Protein AF-0000000075100507 (afdb_homodimer)

Nearest PDB structures (foldseek):
  5wl6-assembly2_B  TM=5.182E-01  e=4.452E+00  unidentified
  5y31-assembly2_D  TM=2.249E-01  e=8.785E-01  Homo sapiens
  3wo2-assembly3_C  TM=2.897E-01  e=5.528E+00  Homo sapiens
  5wl6-assembly2_B  TM=5.184E-01  e=4.496E+00  unidentified
  5y31-assembly2_D  TM=2.249E-01  e=8.904E-01  Homo sapiens

InterPro domains:
  IPR032269 Domain of unknown function DUF4833 [PF16117] (25-162)

Solvent-accessible surface area (backbone atoms only — not comparable to full-atom values): 17711 Å² total; per-residue (Å²): 131,83,60,30,31,37,88,89,42,74,58,57,67,59,42,31,74,73,76,33,81,47,48,31,34,36,41,31,29,58,81,44,44,39,32,38,41,34,26,45,36,64,57,94,58,40,67,37,84,74,38,45,53,48,66,32,33,40,34,60,76,44,88,74,66,47,74,42,71,65,42,46,44,39,43,62,50,56,72,15,61,45,69,41,78,31,84,97,35,89,80,28,27,39,37,31,38,47,71,39,72,89,44,65,30,38,37,34,63,56,96,65,36,64,39,29,29,25,64,52,88,82,40,67,66,15,37,42,43,36,34,41,40,38,62,47,74,58,101,83,41,80,42,73,60,35,38,37,39,37,29,31,37,79,87,65,45,80,46,74,36,78,43,66,118,131,85,60,30,30,36,87,87,41,74,56,56,66,60,42,31,74,72,76,34,80,48,46,31,34,36,41,32,30,57,80,45,44,38,33,38,41,34,25,45,35,63,58,94,58,41,66,36,84,74,40,45,54,50,67,31,34,41,35,59,77,44,87,73,66,48,74,42,72,64,42,48,45,39,43,63,49,56,71,14,60,47,68,42,79,31,85,97,37,90,80,29,28,38,35,32,38,47,71,39,71,87,45,65,31,38,39,32,65,57,97,64,36,63,40,29,28,24,64,51,87,82,39,66,64,14,38,42,44,36,34,41,40,37,61,46,75,56,103,83,41,77,42,74,60,36,36,35,41,37,28,31,35,79,88,65,45,81,44,76,38,78,44,67,120

Foldseek 3Di:
DDKQLDVPDACQVVCCVPPAVQFAAWEDENPTRKIKTKGACDDQFAGDQVDGIDIWIFQPVDVVTDIGHDDPCCCQAPAHWDWDDDPPDPRKIWIAGNNHRVWTWIWHGDPSGIYIWTDAPNAGGWTWYYKYWYWDDDPRDIGTQKMKTWTAHPVRDIDIHIGGD/DDWQLDVPDACQVVCCVPPAVQFAAWEDENPTRKIKTKGACDDQFAGDQVDGIDIWIFQPVDVVTDIGHDDPCCCQAPAHWDWDDDPPDPRKIWIAGNNHRVWTWIWHGDPSGIYIWTDAPNAGGWTWYYKYWYWDDDPRDIGTQKMKTWTAHPVRDIDIHIGGD

Sequence (330 aa):
MADYAKVEHDPVEHVRATHEPNLVFVIHRNKNKNVVSYAANHVDGVIDAKDPLTVDWIMFENNPVGREGLNMIERNTAYGVAVTPWEGKAGSYKVILASLPDKVIELHVVDGKPVAHTDINGVPGCKLNRVFVTSTTSWGLPKVQHIEMFATDPSGAAVVEKKIPMADYAKVEHDPVEHVRATHEPNLVFVIHRNKNKNVVSYAANHVDGVIDAKDPLTVDWIMFENNPVGREGLNMIERNTAYGVAVTPWEGKAGSYKVILASLPDKVIELHVVDGKPVAHTDINGVPGCKLNRVFVTSTTSWGLPKVQHIEMFATDPSGAAVVEKKIP

Structure (mmCIF, N/CA/C/O backbone):
data_AF-0000000075100507-model_v1
#
loop_
_entity.id
_entity.type
_entity.pdbx_description
1 polymer 'DUF4833 domain-containing protein'
#
loop_
_atom_site.group_PDB
_atom_site.id
_atom_site.type_symbol
_atom_site.label_atom_id
_atom_site.label_alt_id
_atom_site.label_comp_id
_atom_site.label_asym_id
_atom_site.label_entity_id
_atom_site.label_seq_id
_atom_site.pdbx_PDB_ins_code
_atom_site.Cartn_x
_atom_site.Cartn_y
_atom_site.Cartn_z
_atom_site.occupancy
_atom_site.B_iso_or_equiv
_atom_site.auth_seq_id
_atom_site.auth_comp_id
_atom_site.auth_asym_id
_atom_site.auth_atom_id
_atom_site.pdbx_PDB_model_num
ATOM 1 N N . MET A 1 1 ? 18.578 15.492 19.625 1 80.75 1 MET A N 1
ATOM 2 C CA . MET A 1 1 ? 17.391 15.398 18.781 1 80.75 1 MET A CA 1
ATOM 3 C C . MET A 1 1 ? 16.125 15.398 19.641 1 80.75 1 MET A C 1
ATOM 5 O O . MET A 1 1 ? 16.109 14.852 20.734 1 80.75 1 MET A O 1
ATOM 9 N N . ALA A 1 2 ? 15.094 16.125 19.125 1 90.5 2 ALA A N 1
ATOM 10 C CA . ALA A 1 2 ? 13.836 16.234 19.859 1 90.5 2 ALA A CA 1
ATOM 11 C C . ALA A 1 2 ? 13.148 14.875 19.953 1 90.5 2 ALA A C 1
ATOM 13 O O . ALA A 1 2 ? 13.297 14.031 19.078 1 90.5 2 ALA A O 1
ATOM 14 N N . ASP A 1 3 ? 12.469 14.656 21.094 1 97.19 3 ASP A N 1
ATOM 15 C CA . ASP A 1 3 ? 11.68 13.445 21.297 1 97.19 3 ASP A CA 1
ATOM 16 C C . ASP A 1 3 ? 10.305 13.57 20.656 1 97.19 3 ASP A C 1
ATOM 18 O O . ASP A 1 3 ? 9.367 14.094 21.266 1 97.19 3 ASP A O 1
ATOM 22 N N . TYR A 1 4 ? 10.062 12.984 19.547 1 98.31 4 TYR A N 1
ATOM 23 C CA . TYR A 1 4 ? 8.836 13.164 18.781 1 98.31 4 TYR A CA 1
ATOM 24 C C . TYR A 1 4 ? 7.727 12.258 19.312 1 98.31 4 TYR A C 1
ATOM 26 O O . TYR A 1 4 ? 6.625 12.234 18.75 1 98.31 4 TYR A O 1
ATOM 34 N N . ALA A 1 5 ? 8.055 11.523 20.344 1 98 5 ALA A N 1
ATOM 35 C CA . ALA A 1 5 ? 7 10.781 21.031 1 98 5 ALA A CA 1
ATOM 36 C C . ALA A 1 5 ? 6.133 11.711 21.875 1 98 5 ALA A C 1
ATOM 38 O O . ALA A 1 5 ? 5.102 11.297 22.406 1 98 5 ALA A O 1
ATOM 39 N N . LYS A 1 6 ? 6.613 12.883 22.031 1 98.06 6 LYS A N 1
ATOM 40 C CA . LYS A 1 6 ? 5.867 13.898 22.766 1 98.06 6 LYS A CA 1
ATOM 41 C C . LYS A 1 6 ? 5.125 14.836 21.812 1 98.06 6 LYS A C 1
ATOM 43 O O . LYS A 1 6 ? 5.719 15.367 20.875 1 98.06 6 LYS A O 1
ATOM 48 N N . VAL A 1 7 ? 3.85 15.055 22.125 1 97.5 7 VAL A N 1
ATOM 49 C CA . VAL A 1 7 ? 2.975 15.812 21.234 1 97.5 7 VAL A CA 1
ATOM 50 C C . VAL A 1 7 ? 3.512 17.234 21.062 1 97.5 7 VAL A C 1
ATOM 52 O O . VAL A 1 7 ? 3.326 17.859 20.016 1 97.5 7 VAL A O 1
ATOM 55 N N . GLU A 1 8 ? 4.223 17.781 22.047 1 97.62 8 GLU A N 1
ATOM 56 C CA . GLU A 1 8 ? 4.703 19.156 22.016 1 97.62 8 GLU A CA 1
ATOM 57 C C . GLU A 1 8 ? 5.875 19.312 21.047 1 97.62 8 GLU A C 1
ATOM 59 O O . GLU A 1 8 ? 6.25 20.438 20.703 1 97.62 8 GLU A O 1
ATOM 64 N N . HIS A 1 9 ? 6.445 18.188 20.688 1 98.25 9 HIS A N 1
ATOM 65 C CA . HIS A 1 9 ? 7.574 18.25 19.766 1 98.25 9 HIS A CA 1
ATOM 66 C C . HIS A 1 9 ? 7.129 18 18.328 1 98.25 9 HIS A C 1
ATOM 68 O O . HIS A 1 9 ? 6.93 16.844 17.938 1 98.25 9 HIS A O 1
ATOM 74 N N . ASP A 1 10 ? 7.113 19.062 17.562 1 98 10 ASP A N 1
ATOM 75 C CA . ASP A 1 10 ? 6.672 19.047 16.172 1 98 10 ASP A CA 1
ATOM 76 C C . ASP A 1 10 ? 7.809 18.641 15.234 1 98 10 ASP A C 1
ATOM 78 O O . ASP A 1 10 ? 8.805 19.359 15.109 1 98 10 ASP A O 1
ATOM 82 N N . PRO A 1 11 ? 7.602 17.594 14.531 1 98.44 11 PRO A N 1
ATOM 83 C CA . PRO A 1 11 ? 8.703 17.109 13.695 1 98.44 11 PRO A CA 1
ATOM 84 C C . PRO A 1 11 ? 8.703 17.734 12.305 1 98.44 11 PRO A C 1
ATOM 86 O O . PRO A 1 11 ? 9.641 17.531 11.531 1 98.44 11 PRO A O 1
ATOM 89 N N . VAL A 1 12 ? 7.812 18.484 11.922 1 98.38 12 VAL A N 1
ATOM 90 C CA . VAL A 1 12 ? 7.52 18.844 10.539 1 98.38 12 VAL A CA 1
ATOM 91 C C . VAL A 1 12 ? 8.719 19.578 9.93 1 98.38 12 VAL A C 1
ATOM 93 O O . VAL A 1 12 ? 9.234 19.172 8.891 1 98.38 12 VAL A O 1
ATOM 96 N N . GLU A 1 13 ? 9.148 20.641 10.547 1 97.38 13 GLU A N 1
ATOM 97 C CA . GLU A 1 13 ? 10.227 21.438 9.961 1 97.38 13 GLU A CA 1
ATOM 98 C C . GLU A 1 13 ? 11.523 20.641 9.875 1 97.38 13 GLU A C 1
ATOM 100 O O . GLU A 1 13 ? 12.289 20.781 8.922 1 97.38 13 GLU A O 1
ATOM 105 N N . HIS A 1 14 ? 11.742 19.906 10.898 1 98.06 14 HIS A N 1
ATOM 106 C CA . HIS A 1 14 ? 12.93 19.062 10.883 1 98.06 14 HIS A CA 1
ATOM 107 C C . HIS A 1 14 ? 12.898 18.078 9.727 1 98.06 14 HIS A C 1
ATOM 109 O O . HIS A 1 14 ? 13.891 17.938 9 1 98.06 14 HIS A O 1
ATOM 115 N N . VAL A 1 15 ? 11.828 17.391 9.5 1 98.19 15 VAL A N 1
ATOM 116 C CA . VAL A 1 15 ? 11.688 16.406 8.43 1 98.19 15 VAL A CA 1
ATOM 117 C C . VAL A 1 15 ? 11.82 17.094 7.074 1 98.19 15 VAL A C 1
ATOM 119 O O . VAL A 1 15 ? 12.547 16.625 6.199 1 98.19 15 VAL A O 1
ATOM 122 N N . ARG A 1 16 ? 11.195 18.172 6.934 1 97.69 16 ARG A N 1
ATOM 123 C CA . ARG A 1 16 ? 11.234 18.906 5.672 1 97.69 16 ARG A CA 1
ATOM 124 C C . ARG A 1 16 ? 12.664 19.328 5.328 1 97.69 16 ARG A C 1
ATOM 126 O O . ARG A 1 16 ? 13.094 19.203 4.184 1 97.69 16 ARG A O 1
ATOM 133 N N . ALA A 1 17 ? 13.375 19.781 6.25 1 96.81 17 ALA A N 1
ATOM 134 C CA . ALA A 1 17 ? 14.703 20.344 6.031 1 96.81 17 ALA A CA 1
ATOM 135 C C . ALA A 1 17 ? 15.734 19.234 5.793 1 96.81 17 ALA A C 1
ATOM 137 O O . ALA A 1 17 ? 16.703 19.438 5.051 1 96.81 17 ALA A O 1
ATOM 138 N N . THR A 1 18 ? 15.469 18.094 6.332 1 95.75 18 THR A N 1
ATOM 139 C CA . THR A 1 18 ? 16.578 17.156 6.371 1 95.75 18 THR A CA 1
ATOM 140 C C . THR A 1 18 ? 16.25 15.914 5.531 1 95.75 18 THR A C 1
ATOM 142 O O . THR A 1 18 ? 17.156 15.219 5.074 1 95.75 18 THR A O 1
ATOM 145 N N . HIS A 1 19 ? 14.984 15.625 5.312 1 96.25 19 HIS A N 1
ATOM 146 C CA . HIS A 1 19 ? 14.688 14.312 4.746 1 96.25 19 HIS A CA 1
ATOM 147 C C . HIS A 1 19 ? 13.758 14.43 3.545 1 96.25 19 HIS A C 1
ATOM 149 O O . HIS A 1 19 ? 13.883 13.68 2.578 1 96.25 19 HIS A O 1
ATOM 155 N N . GLU A 1 20 ? 12.828 15.344 3.623 1 96.31 20 GLU A N 1
ATOM 156 C CA . GLU A 1 20 ? 11.75 15.344 2.635 1 96.31 20 GLU A CA 1
ATOM 157 C C . GLU A 1 20 ? 11.297 16.766 2.309 1 96.31 20 GLU A C 1
ATOM 159 O O . GLU A 1 20 ? 10.344 17.266 2.906 1 96.31 20 GLU A O 1
ATOM 164 N N . PRO A 1 21 ? 11.914 17.312 1.255 1 95.69 21 PRO A N 1
ATOM 165 C CA . PRO A 1 21 ? 11.57 18.703 0.934 1 95.69 21 PRO A CA 1
ATOM 166 C C . PRO A 1 21 ? 10.125 18.875 0.483 1 95.69 21 PRO A C 1
ATOM 168 O O . PRO A 1 21 ? 9.547 19.953 0.618 1 95.69 21 PRO A O 1
ATOM 171 N N . ASN A 1 22 ? 9.469 17.844 -0.07 1 97.5 22 ASN A N 1
ATOM 172 C CA . ASN A 1 22 ? 8.094 17.922 -0.556 1 97.5 22 ASN A CA 1
ATOM 173 C C . ASN A 1 22 ? 7.105 17.359 0.46 1 97.5 22 ASN A C 1
ATOM 175 O O . ASN A 1 22 ? 6.016 16.922 0.093 1 97.5 22 ASN A O 1
ATOM 179 N N . LEU A 1 23 ? 7.492 17.469 1.702 1 98.38 23 LEU A N 1
ATOM 180 C CA . LEU A 1 23 ? 6.652 17 2.797 1 98.38 23 LEU A CA 1
ATOM 181 C C . LEU A 1 23 ? 5.34 17.781 2.85 1 98.38 23 LEU A C 1
ATOM 183 O O . LEU A 1 23 ? 5.34 19.016 2.787 1 98.38 23 LEU A O 1
ATOM 187 N N . VAL A 1 24 ? 4.215 17 2.967 1 98.62 24 VAL A N 1
ATOM 188 C CA . VAL A 1 24 ? 2.941 17.719 3.082 1 98.62 24 VAL A CA 1
ATOM 189 C C . VAL A 1 24 ? 2.377 17.531 4.488 1 98.62 24 VAL A C 1
ATOM 191 O O . VAL A 1 24 ? 1.716 18.438 5.016 1 98.62 24 VAL A O 1
ATOM 194 N N . PHE A 1 25 ? 2.557 16.438 5.141 1 98.81 25 PHE A N 1
ATOM 195 C CA . PHE A 1 25 ? 2.264 16.281 6.559 1 98.81 25 PHE A CA 1
ATOM 196 C C . PHE A 1 25 ? 2.943 15.039 7.121 1 98.81 25 PHE A C 1
ATOM 198 O O . PHE A 1 25 ? 3.549 14.266 6.375 1 98.81 25 PHE A O 1
ATOM 205 N N . VAL A 1 26 ? 2.893 14.914 8.484 1 98.75 26 VAL A N 1
ATOM 206 C CA . VAL A 1 26 ? 3.48 13.766 9.164 1 98.75 26 VAL A CA 1
ATOM 207 C C . VAL A 1 26 ? 2.461 13.148 10.125 1 98.75 26 VAL A C 1
ATOM 209 O O . VAL A 1 26 ? 1.54 13.836 10.578 1 98.75 26 VAL A O 1
ATOM 212 N N . ILE A 1 27 ? 2.674 11.875 10.375 1 98.56 27 ILE A N 1
ATOM 213 C CA . ILE A 1 27 ? 2.041 11.242 11.523 1 98.56 27 ILE A CA 1
ATOM 214 C C . ILE A 1 27 ? 3.107 10.828 12.531 1 98.56 27 ILE A C 1
ATOM 216 O O . ILE A 1 27 ? 4.125 10.234 12.164 1 98.56 27 ILE A O 1
ATOM 220 N N . HIS A 1 28 ? 2.973 11.148 13.758 1 98.56 28 HIS A N 1
ATOM 221 C CA . HIS A 1 28 ? 3.834 10.664 14.836 1 98.56 28 HIS A CA 1
ATOM 222 C C . HIS A 1 28 ? 3.016 10.242 16.047 1 98.56 28 HIS A C 1
ATOM 224 O O . HIS A 1 28 ? 1.824 10.539 16.141 1 98.56 28 HIS A O 1
ATOM 230 N N . ARG A 1 29 ? 3.645 9.414 16.875 1 97.94 29 ARG A N 1
ATOM 231 C CA . ARG A 1 29 ? 2.908 8.703 17.906 1 97.94 29 ARG A CA 1
ATOM 232 C C . ARG A 1 29 ? 3.57 8.883 19.266 1 97.94 29 ARG A C 1
ATOM 234 O O . ARG A 1 29 ? 4.734 9.289 19.359 1 97.94 29 ARG A O 1
ATOM 241 N N . ASN A 1 30 ? 2.828 8.445 20.25 1 97.88 30 ASN A N 1
ATOM 242 C CA . ASN A 1 30 ? 3.361 8.5 21.609 1 97.88 30 ASN A CA 1
ATOM 243 C C . ASN A 1 30 ? 4.223 7.277 21.922 1 97.88 30 ASN A C 1
ATOM 245 O O . ASN A 1 30 ? 4.48 6.973 23.078 1 97.88 30 ASN A O 1
ATOM 249 N N . LYS A 1 31 ? 4.703 6.598 21 1 95.5 31 LYS A N 1
ATOM 250 C CA . LYS A 1 31 ? 5.387 5.32 21.188 1 95.5 31 LYS A CA 1
ATOM 251 C C . LYS A 1 31 ? 6.898 5.488 21.109 1 95.5 31 LYS A C 1
ATOM 253 O O . LYS A 1 31 ? 7.641 4.855 21.859 1 95.5 31 LYS A O 1
ATOM 258 N N . ASN A 1 32 ? 7.402 6.172 20.156 1 97.12 32 ASN A N 1
ATOM 259 C CA . ASN A 1 32 ? 8.828 6.41 19.938 1 97.12 32 ASN A CA 1
ATOM 260 C C . ASN A 1 32 ? 9.055 7.637 19.062 1 97.12 32 ASN A C 1
ATOM 262 O O . ASN A 1 32 ? 8.109 8.336 18.703 1 97.12 32 ASN A O 1
ATOM 266 N N . LYS A 1 33 ? 10.336 7.895 18.703 1 98.12 33 LYS A N 1
ATOM 267 C CA . LYS A 1 33 ? 10.703 9.117 17.984 1 98.12 33 LYS A CA 1
ATOM 268 C C . LYS A 1 33 ? 10.43 8.977 16.484 1 98.12 33 LYS A C 1
ATOM 270 O O . LYS A 1 33 ? 10.492 9.961 15.75 1 98.12 33 LYS A O 1
ATOM 275 N N . ASN A 1 34 ? 10.133 7.805 16.016 1 98.12 34 ASN A N 1
ATOM 276 C CA . ASN A 1 34 ? 9.945 7.613 14.578 1 98.12 34 ASN A CA 1
ATOM 277 C C . ASN A 1 34 ? 8.695 8.328 14.07 1 98.12 34 ASN A C 1
ATOM 279 O O . ASN A 1 34 ? 7.719 8.477 14.812 1 98.12 34 ASN A O 1
ATOM 283 N N . VAL A 1 35 ? 8.75 8.742 12.805 1 98.44 35 VAL A N 1
ATOM 284 C CA . VAL A 1 35 ? 7.637 9.484 12.219 1 98.44 35 VAL A CA 1
ATOM 285 C C . VAL A 1 35 ? 7.312 8.914 10.836 1 98.44 35 VAL A C 1
ATOM 287 O O . VAL A 1 35 ? 8.195 8.383 10.156 1 98.44 35 VAL A O 1
ATOM 290 N N . VAL A 1 36 ? 6.074 8.969 10.516 1 98.44 36 VAL A N 1
ATOM 291 C CA . VAL A 1 36 ? 5.676 8.625 9.156 1 98.44 36 VAL A CA 1
ATOM 292 C C . VAL A 1 36 ? 5.586 9.898 8.312 1 98.44 36 VAL A C 1
ATOM 294 O O . VAL A 1 36 ? 4.887 10.844 8.68 1 98.44 36 VAL A O 1
ATOM 297 N N . SER A 1 37 ? 6.289 9.898 7.223 1 98.5 37 SER A N 1
ATOM 298 C CA . SER A 1 37 ? 6.348 11.039 6.312 1 98.5 37 SER A CA 1
ATOM 299 C C . SER A 1 37 ? 5.418 10.844 5.121 1 98.5 37 SER A C 1
ATOM 301 O O . SER A 1 37 ? 5.414 9.773 4.496 1 98.5 37 SER A O 1
ATOM 303 N N . TYR A 1 38 ?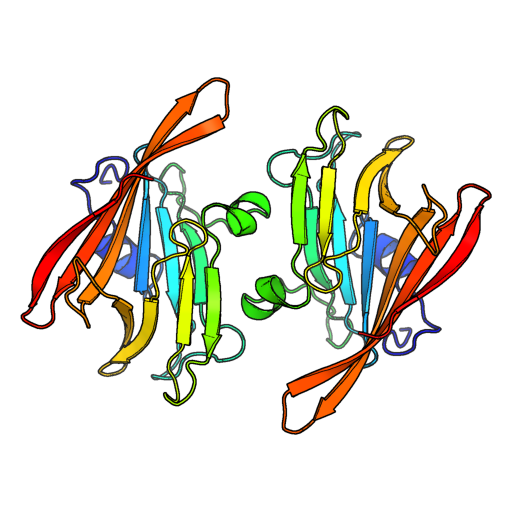 4.637 11.852 4.812 1 98.38 38 TYR A N 1
ATOM 304 C CA . TYR A 1 38 ? 3.807 11.922 3.613 1 98.38 38 TYR A CA 1
ATOM 305 C C . TYR A 1 38 ? 4.277 13.047 2.693 1 98.38 38 TYR A C 1
ATOM 307 O O . TYR A 1 38 ? 4.105 14.227 3.004 1 98.38 38 TYR A O 1
ATOM 315 N N . ALA A 1 39 ? 4.848 12.672 1.571 1 97.94 39 ALA A N 1
ATOM 316 C CA . ALA A 1 39 ? 5.465 13.648 0.684 1 97.94 39 ALA A CA 1
ATOM 317 C C . ALA A 1 39 ? 4.902 13.539 -0.731 1 97.94 39 ALA A C 1
ATOM 319 O O . ALA A 1 39 ? 4.699 12.438 -1.24 1 97.94 39 ALA A O 1
ATOM 320 N N . ALA A 1 40 ? 4.609 14.688 -1.305 1 97.75 40 ALA A N 1
ATOM 321 C CA . ALA A 1 40 ? 4.121 14.703 -2.682 1 97.75 40 ALA A CA 1
ATOM 322 C C . ALA A 1 40 ? 5.246 14.391 -3.666 1 97.75 40 ALA A C 1
ATOM 324 O O . ALA A 1 40 ? 6.371 14.867 -3.498 1 97.75 40 ALA A O 1
ATOM 325 N N . ASN A 1 41 ? 4.969 13.562 -4.586 1 96.56 41 ASN A N 1
ATOM 326 C CA . ASN A 1 41 ? 5.844 13.453 -5.75 1 96.56 41 ASN A CA 1
ATOM 327 C C . ASN A 1 41 ? 5.598 14.586 -6.738 1 96.56 41 ASN A C 1
ATOM 329 O O . ASN A 1 41 ? 4.711 14.492 -7.59 1 96.56 41 ASN A O 1
ATOM 333 N N . HIS A 1 42 ? 6.414 15.539 -6.555 1 95.81 42 HIS A N 1
ATOM 334 C CA . HIS A 1 42 ? 6.191 16.844 -7.16 1 95.81 42 HIS A CA 1
ATOM 335 C C . HIS A 1 42 ? 7.465 17.375 -7.812 1 95.81 42 HIS A C 1
ATOM 337 O O . HIS A 1 42 ? 8.539 17.359 -7.199 1 95.81 42 HIS A O 1
ATOM 343 N N . VAL A 1 43 ? 7.379 17.766 -9.109 1 93.62 43 VAL A N 1
ATOM 344 C CA . VAL A 1 43 ? 8.461 18.422 -9.828 1 93.62 43 VAL A CA 1
ATOM 345 C C . VAL A 1 43 ? 7.93 19.672 -10.539 1 93.62 43 VAL A C 1
ATOM 347 O O . VAL A 1 43 ? 6.98 19.578 -11.32 1 93.62 43 VAL A O 1
ATOM 350 N N . ASP A 1 44 ? 8.539 20.812 -10.242 1 93.75 44 ASP A N 1
ATOM 351 C CA . ASP A 1 44 ? 8.242 22.062 -10.922 1 93.75 44 ASP A CA 1
ATOM 352 C C . ASP A 1 44 ? 6.754 22.375 -10.875 1 93.75 44 ASP A C 1
ATOM 354 O O . ASP A 1 44 ? 6.141 22.672 -11.906 1 93.75 44 ASP A O 1
ATOM 358 N N . GLY A 1 45 ? 6.23 22.188 -9.859 1 92.44 45 GLY A N 1
ATOM 359 C CA . GLY A 1 45 ? 4.859 22.609 -9.648 1 92.44 45 GLY A CA 1
ATOM 360 C C . GLY A 1 45 ? 3.834 21.578 -10.07 1 92.44 45 GLY A C 1
ATOM 361 O O . GLY A 1 45 ? 2.629 21.828 -10.023 1 92.44 45 GLY A O 1
ATOM 362 N N . VAL A 1 46 ? 4.254 20.453 -10.492 1 95.62 46 VAL A N 1
ATOM 363 C CA . VAL A 1 46 ? 3.332 19.453 -11 1 95.62 46 VAL A CA 1
ATOM 364 C C . VAL A 1 46 ? 3.471 18.172 -10.18 1 95.62 46 VAL A C 1
ATOM 366 O O . VAL A 1 46 ? 4.578 17.656 -10 1 95.62 46 VAL A O 1
ATOM 369 N N . ILE A 1 47 ? 2.295 17.688 -9.695 1 96.75 47 ILE A N 1
ATOM 370 C CA . ILE A 1 47 ? 2.262 16.422 -8.977 1 96.75 47 ILE A CA 1
ATOM 371 C C . ILE A 1 47 ? 2.143 15.273 -9.969 1 96.75 47 ILE A C 1
ATOM 373 O O . ILE A 1 47 ? 1.376 15.352 -10.938 1 96.75 47 ILE A O 1
ATOM 377 N N . ASP A 1 48 ? 2.92 14.25 -9.695 1 94.56 48 ASP A N 1
ATOM 378 C CA . ASP A 1 48 ? 2.875 13.062 -10.539 1 94.56 48 ASP A CA 1
ATOM 379 C C . ASP A 1 48 ? 1.536 12.336 -10.398 1 94.56 48 ASP A C 1
ATOM 381 O O . ASP A 1 48 ? 1.233 11.773 -9.344 1 94.56 48 ASP A O 1
ATOM 385 N N . ALA A 1 49 ? 0.807 12.289 -11.445 1 88.06 49 ALA A N 1
ATOM 386 C CA . ALA A 1 49 ? -0.54 11.719 -11.398 1 88.06 49 ALA A CA 1
ATOM 387 C C . ALA A 1 49 ? -0.498 10.219 -11.156 1 88.06 49 ALA A C 1
ATOM 389 O O . ALA A 1 49 ? -1.427 9.648 -10.57 1 88.06 49 ALA A O 1
ATOM 390 N N . LYS A 1 50 ? 0.528 9.531 -11.57 1 82.56 50 LYS A N 1
ATOM 391 C CA . LYS A 1 50 ? 0.624 8.086 -11.438 1 82.56 50 LYS A CA 1
ATOM 392 C C . LYS A 1 50 ? 1.001 7.68 -10.016 1 82.56 50 LYS A C 1
ATOM 394 O O . LYS A 1 50 ? 0.652 6.59 -9.562 1 82.56 50 LYS A O 1
ATOM 399 N N . ASP A 1 51 ? 1.737 8.555 -9.391 1 91 51 ASP A N 1
ATOM 400 C CA . ASP A 1 51 ? 2.199 8.336 -8.023 1 91 51 ASP A CA 1
ATOM 401 C C . ASP A 1 51 ? 2.275 9.648 -7.25 1 91 51 ASP A C 1
ATOM 403 O O . ASP A 1 51 ? 3.367 10.164 -6.996 1 91 51 ASP A O 1
ATOM 407 N N . PRO A 1 52 ? 1.146 10.047 -6.801 1 95.31 52 PRO A N 1
ATOM 408 C CA . PRO A 1 52 ? 1.086 11.422 -6.297 1 95.31 52 PRO A CA 1
ATOM 409 C C . PRO A 1 52 ? 1.721 11.578 -4.918 1 95.31 52 PRO A C 1
ATOM 411 O O . PRO A 1 52 ? 2.117 12.68 -4.535 1 95.31 52 PRO A O 1
ATOM 414 N N . LEU A 1 53 ? 1.788 10.508 -4.172 1 96.06 53 LEU A N 1
ATOM 415 C CA . LEU A 1 53 ? 2.18 10.609 -2.771 1 96.06 53 LEU A CA 1
ATOM 416 C C . LEU A 1 53 ? 3.064 9.438 -2.367 1 96.06 53 LEU A C 1
ATOM 418 O O . LEU A 1 53 ? 2.781 8.289 -2.723 1 96.06 53 LEU A O 1
ATOM 422 N N . THR A 1 54 ? 4.223 9.766 -1.699 1 93.81 54 THR A N 1
ATOM 423 C CA . THR A 1 54 ? 5.086 8.758 -1.092 1 93.81 54 THR A CA 1
ATOM 424 C C . THR A 1 54 ? 4.934 8.766 0.427 1 93.81 54 THR A C 1
ATOM 426 O O . THR A 1 54 ? 4.965 9.82 1.058 1 93.81 54 THR A O 1
ATOM 429 N N . VAL A 1 55 ? 4.715 7.543 0.98 1 95.94 55 VAL A N 1
ATOM 430 C CA . VAL A 1 55 ? 4.582 7.383 2.424 1 95.94 55 VAL A CA 1
ATOM 431 C C . VAL A 1 55 ? 5.688 6.469 2.947 1 95.94 55 VAL A C 1
ATOM 433 O O . VAL A 1 55 ? 5.84 5.34 2.48 1 95.94 55 VAL A O 1
ATOM 436 N N . ASP A 1 56 ? 6.473 6.926 3.918 1 95.56 56 ASP A N 1
ATOM 437 C CA . ASP A 1 56 ? 7.512 6.074 4.488 1 95.56 56 ASP A CA 1
ATOM 438 C C . ASP A 1 56 ? 7.887 6.527 5.898 1 95.56 56 ASP A C 1
ATOM 440 O O . ASP A 1 56 ? 7.512 7.625 6.32 1 95.56 56 ASP A O 1
ATOM 444 N N . TRP A 1 57 ? 8.586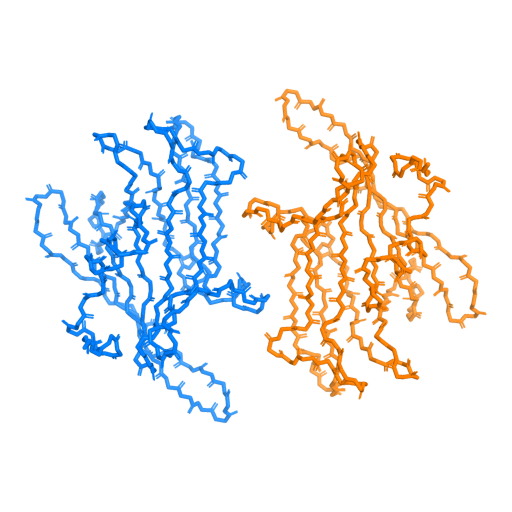 5.707 6.629 1 96.88 57 TRP A N 1
ATOM 445 C CA . TRP A 1 57 ? 9.102 5.98 7.965 1 96.88 57 TRP A CA 1
ATOM 446 C C . TRP A 1 57 ? 10.414 6.75 7.895 1 96.88 57 TRP A C 1
ATOM 448 O O . TRP A 1 57 ? 11.281 6.445 7.066 1 96.88 57 TRP A O 1
ATOM 458 N N . ILE A 1 58 ? 10.531 7.738 8.703 1 98.19 58 ILE A N 1
ATOM 459 C CA . ILE A 1 58 ? 11.828 8.266 9.117 1 98.19 58 ILE A CA 1
ATOM 460 C C . ILE A 1 58 ? 12.188 7.715 10.5 1 98.19 58 ILE A C 1
ATOM 462 O O . ILE A 1 58 ? 11.516 8.023 11.492 1 98.19 58 ILE A O 1
ATOM 466 N N . MET A 1 59 ? 13.266 6.906 10.539 1 97.81 59 MET A N 1
ATOM 467 C CA . MET A 1 59 ? 13.594 6.133 11.734 1 97.81 59 MET A CA 1
ATOM 468 C C . MET A 1 59 ? 14.539 6.914 12.641 1 97.81 59 MET A C 1
ATOM 470 O O . MET A 1 59 ? 15.703 6.543 12.797 1 97.81 59 MET A O 1
ATOM 474 N N . PHE A 1 60 ? 13.969 7.793 13.344 1 98.06 60 PHE A N 1
ATOM 475 C CA . PHE A 1 60 ? 14.75 8.672 14.211 1 98.06 60 PHE A CA 1
ATOM 476 C C . PHE A 1 60 ? 15.273 7.914 15.422 1 98.06 60 PHE A C 1
ATOM 478 O O . PHE A 1 60 ? 16.188 8.375 16.094 1 98.06 60 PHE A O 1
ATOM 485 N N . GLU A 1 61 ? 14.75 6.746 15.742 1 97.25 61 GLU A N 1
ATOM 486 C CA . GLU A 1 61 ? 15.242 5.914 16.844 1 97.25 61 GLU A CA 1
ATOM 487 C C . GLU A 1 61 ? 16.594 5.293 16.484 1 97.25 61 GLU A C 1
ATOM 489 O O . GLU A 1 61 ? 17.328 4.867 17.375 1 97.25 61 GLU A O 1
ATOM 494 N N . ASN A 1 62 ? 16.844 5.262 15.281 1 96.44 62 ASN A N 1
ATOM 495 C CA . ASN A 1 62 ? 18.047 4.559 14.828 1 96.44 62 ASN A CA 1
ATOM 496 C C . ASN A 1 62 ? 19.234 5.508 14.703 1 96.44 62 ASN A C 1
ATOM 498 O O . ASN A 1 62 ? 19.062 6.719 14.578 1 96.44 62 ASN A O 1
ATOM 502 N N . ASN A 1 63 ? 20.516 4.73 14.672 1 94.75 63 ASN A N 1
ATOM 503 C CA . ASN A 1 63 ? 21.781 5.387 14.359 1 94.75 63 ASN A CA 1
ATOM 504 C C . ASN A 1 63 ? 22.641 4.531 13.438 1 94.75 63 ASN A C 1
ATOM 506 O O . ASN A 1 63 ? 23.203 3.516 13.859 1 94.75 63 ASN A O 1
ATOM 510 N N . PRO A 1 64 ? 22.797 4.91 12.312 1 95.69 64 PRO A N 1
ATOM 511 C CA . PRO A 1 64 ? 22.344 6.18 11.734 1 95.69 64 PRO A CA 1
ATOM 512 C C . PRO A 1 64 ? 20.844 6.203 11.438 1 95.69 64 PRO A C 1
ATOM 514 O O . PRO A 1 64 ? 20.219 5.145 11.328 1 95.69 64 PRO A O 1
ATOM 517 N N . VAL A 1 65 ? 20.219 7.465 11.336 1 96.06 65 VAL A N 1
ATOM 518 C CA . VAL A 1 65 ? 18.828 7.645 10.953 1 96.06 65 VAL A CA 1
ATOM 519 C C . VAL A 1 65 ? 18.625 7.18 9.516 1 96.06 65 VAL A C 1
ATOM 521 O O . VAL A 1 65 ? 19.391 7.543 8.625 1 96.06 65 VAL A O 1
ATOM 524 N N . GLY A 1 66 ? 17.641 6.414 9.312 1 96.19 66 GLY A N 1
ATOM 525 C CA . GLY A 1 66 ? 17.312 5.918 7.984 1 96.19 66 GLY A CA 1
ATOM 526 C C . GLY A 1 66 ? 15.828 6.012 7.664 1 96.19 66 GLY A C 1
ATOM 527 O O . GLY A 1 66 ? 15.062 6.586 8.438 1 96.19 66 GLY A O 1
ATOM 528 N N . ARG A 1 67 ? 15.5 5.598 6.43 1 96.06 67 ARG A N 1
ATOM 529 C CA . ARG A 1 67 ? 14.109 5.527 5.977 1 96.06 67 ARG A CA 1
ATOM 530 C C . ARG A 1 67 ? 13.688 4.082 5.727 1 96.06 67 ARG A C 1
ATOM 532 O O . ARG A 1 67 ? 14.508 3.246 5.34 1 96.06 67 ARG A O 1
ATOM 539 N N . GLU A 1 68 ? 12.461 3.826 6.078 1 92.5 68 GLU A N 1
ATOM 540 C CA . GLU A 1 68 ? 11.898 2.504 5.828 1 92.5 68 GLU A CA 1
ATOM 541 C C . GLU A 1 68 ? 10.484 2.607 5.254 1 92.5 68 GLU A C 1
ATOM 543 O O . GLU A 1 68 ? 9.664 3.387 5.738 1 92.5 68 GLU A O 1
ATOM 548 N N . GLY A 1 69 ? 10.25 1.835 4.207 1 90.12 69 GLY A N 1
ATOM 549 C CA . GLY A 1 69 ? 8.883 1.771 3.705 1 90.12 69 GLY A CA 1
ATOM 550 C C . GLY A 1 69 ? 7.91 1.154 4.691 1 90.12 69 GLY A C 1
ATOM 551 O O . GLY A 1 69 ? 8.32 0.474 5.637 1 90.12 69 GLY A O 1
ATOM 552 N N . LEU A 1 70 ? 6.605 1.367 4.383 1 90.44 70 LEU A N 1
ATOM 553 C CA . LEU A 1 70 ? 5.578 0.723 5.195 1 90.44 70 LEU A CA 1
ATOM 554 C C . LEU A 1 70 ? 5.461 -0.758 4.848 1 90.44 70 LEU A C 1
ATOM 556 O O . LEU A 1 70 ? 5.555 -1.136 3.678 1 90.44 70 LEU A O 1
ATOM 560 N N . ASN A 1 71 ? 5.344 -1.502 5.883 1 85.44 71 ASN A N 1
ATOM 561 C CA . ASN A 1 71 ? 4.988 -2.889 5.605 1 85.44 71 ASN A CA 1
ATOM 562 C C . ASN A 1 71 ? 3.52 -3.021 5.207 1 85.44 71 ASN A C 1
ATOM 564 O O . ASN A 1 71 ? 2.779 -2.037 5.215 1 85.44 71 ASN A O 1
ATOM 568 N N . MET A 1 72 ? 3.133 -4.219 4.805 1 81.69 72 MET A N 1
ATOM 569 C CA . MET A 1 72 ? 1.808 -4.41 4.223 1 81.69 72 MET A CA 1
ATOM 570 C C . MET A 1 72 ? 0.716 -4.113 5.246 1 81.69 72 MET A C 1
ATOM 572 O O . MET A 1 72 ? -0.313 -3.523 4.906 1 81.69 72 MET A O 1
ATOM 576 N N . ILE A 1 73 ? 0.875 -4.5 6.43 1 81.75 73 ILE A N 1
ATOM 577 C CA . ILE A 1 73 ? -0.122 -4.246 7.465 1 81.75 73 ILE A CA 1
ATOM 578 C C . ILE A 1 73 ? -0.261 -2.744 7.695 1 81.75 73 ILE A C 1
ATOM 580 O O . ILE A 1 73 ? -1.375 -2.223 7.773 1 81.75 73 ILE A O 1
ATOM 584 N N . GLU A 1 74 ? 0.846 -2.094 7.789 1 88.75 74 GLU A N 1
ATOM 585 C CA . GLU A 1 74 ? 0.842 -0.645 7.965 1 88.75 74 GLU A CA 1
ATOM 586 C C . GLU A 1 74 ? 0.119 0.047 6.812 1 88.75 74 GLU A C 1
ATOM 588 O O . GLU A 1 74 ? -0.689 0.951 7.031 1 88.75 74 GLU A O 1
ATOM 593 N N . ARG A 1 75 ? 0.377 -0.342 5.668 1 88.06 75 ARG A N 1
ATOM 594 C CA . ARG A 1 75 ? -0.207 0.246 4.469 1 88.06 75 ARG A CA 1
ATOM 595 C C . ARG A 1 75 ? -1.721 0.055 4.445 1 88.06 75 ARG A C 1
ATOM 597 O O . ARG A 1 75 ? -2.455 0.938 4 1 88.06 75 ARG A O 1
ATOM 604 N N . ASN A 1 76 ? -2.17 -1.005 4.973 1 79 76 ASN A N 1
ATOM 605 C CA . ASN A 1 76 ? -3.586 -1.34 4.855 1 79 76 ASN A CA 1
ATOM 606 C C . ASN A 1 76 ? -4.391 -0.791 6.031 1 79 76 ASN A C 1
ATOM 608 O O . ASN A 1 76 ? -5.609 -0.627 5.934 1 79 76 ASN A O 1
ATOM 612 N N . THR A 1 77 ? -3.758 -0.547 7.125 1 81.38 77 THR A N 1
ATOM 613 C CA . THR A 1 77 ? -4.598 -0.364 8.305 1 81.38 77 THR A CA 1
ATOM 614 C C . THR A 1 77 ? -4.285 0.964 8.992 1 81.38 77 THR A C 1
ATOM 616 O O . THR A 1 77 ? -5.188 1.636 9.492 1 81.38 77 THR A O 1
ATOM 619 N N . ALA A 1 78 ? -3.129 1.35 9.078 1 86.94 78 ALA A N 1
ATOM 620 C CA . ALA A 1 78 ? -2.785 2.439 9.984 1 86.94 78 ALA A CA 1
ATOM 621 C C . ALA A 1 78 ? -2.254 3.646 9.219 1 86.94 78 ALA A C 1
ATOM 623 O O . ALA A 1 78 ? -2.734 4.766 9.406 1 86.94 78 ALA A O 1
ATOM 624 N N . TYR A 1 79 ? -1.365 3.41 8.289 1 93.5 79 TYR A N 1
ATOM 625 C CA . TYR A 1 79 ? -0.619 4.535 7.734 1 93.5 79 TYR A CA 1
ATOM 626 C C . TYR A 1 79 ? -0.876 4.672 6.238 1 93.5 79 TYR A C 1
ATOM 628 O O . TYR A 1 79 ? -0.453 5.648 5.617 1 93.5 79 TYR A O 1
ATOM 636 N N . GLY A 1 80 ? -1.556 3.752 5.758 1 91 80 GLY A N 1
ATOM 637 C CA . GLY A 1 80 ? -1.832 3.793 4.332 1 91 80 GLY A CA 1
ATOM 638 C C . GLY A 1 80 ? -2.811 4.883 3.941 1 91 80 GLY A C 1
ATOM 639 O O . GLY A 1 80 ? -3.518 5.422 4.793 1 91 80 GLY A O 1
ATOM 640 N N . VAL A 1 81 ? -2.799 5.207 2.564 1 93.25 81 VAL A N 1
ATOM 641 C CA . VAL A 1 81 ? -3.693 6.223 2.016 1 93.25 81 VAL A CA 1
ATOM 642 C C . VAL A 1 81 ? -4.273 5.734 0.689 1 93.25 81 VAL A C 1
ATOM 644 O O . VAL A 1 81 ? -3.629 4.98 -0.039 1 93.25 81 VAL A O 1
ATOM 647 N N . ALA A 1 82 ? -5.512 6.172 0.522 1 89 82 ALA A N 1
ATOM 648 C CA . ALA A 1 82 ? -6.082 6.141 -0.822 1 89 82 ALA A CA 1
ATOM 649 C C . ALA A 1 82 ? -6.008 7.516 -1.48 1 89 82 ALA A C 1
ATOM 651 O O . ALA A 1 82 ? -6.41 8.516 -0.886 1 89 82 ALA A O 1
ATOM 652 N N . VAL A 1 83 ? -5.395 7.5 -2.707 1 92 83 VAL A N 1
ATOM 653 C CA . VAL A 1 83 ? -5.258 8.766 -3.424 1 92 83 VAL A CA 1
ATOM 654 C C . VAL A 1 83 ? -5.941 8.664 -4.785 1 92 83 VAL A C 1
ATOM 656 O O . VAL A 1 83 ? -5.652 7.75 -5.562 1 92 83 VAL A O 1
ATOM 659 N N . THR A 1 84 ? -6.844 9.578 -4.996 1 89.88 84 THR A N 1
ATOM 660 C CA . THR A 1 84 ? -7.555 9.617 -6.266 1 89.88 84 THR A CA 1
ATOM 661 C C . THR A 1 84 ? -7.605 11.039 -6.812 1 89.88 84 THR A C 1
ATOM 663 O O . THR A 1 84 ? -7.582 12.008 -6.047 1 89.88 84 THR A O 1
ATOM 666 N N . PRO A 1 85 ? -7.637 11.117 -8.211 1 91.31 85 PRO A N 1
ATOM 667 C CA . PRO A 1 85 ? -7.832 12.469 -8.742 1 91.31 85 PRO A CA 1
ATOM 668 C C . PRO A 1 85 ? -9.102 13.133 -8.219 1 91.31 85 PRO A C 1
ATOM 670 O O . PRO A 1 85 ? -10.109 12.453 -8 1 91.31 85 PRO A O 1
ATOM 673 N N . TRP A 1 86 ? -9.023 14.422 -8.031 1 94.44 86 TRP A N 1
ATOM 674 C CA . TRP A 1 86 ? -10.203 15.172 -7.621 1 94.44 86 TRP A CA 1
ATOM 675 C C . TRP A 1 86 ? -11.039 15.578 -8.836 1 94.44 86 TRP A C 1
ATOM 677 O O . TRP A 1 86 ? -10.625 16.438 -9.625 1 94.44 86 TRP A O 1
ATOM 687 N N . GLU A 1 87 ? -12.125 15.008 -8.875 1 90.88 87 GLU A N 1
ATOM 688 C CA . GLU A 1 87 ? -12.977 15.305 -10.023 1 90.88 87 GLU A CA 1
ATOM 689 C C . GLU A 1 87 ? -13.328 16.781 -10.086 1 90.88 87 GLU A C 1
ATOM 691 O O . GLU A 1 87 ? -13.742 17.375 -9.086 1 90.88 87 GLU A O 1
ATOM 696 N N . GLY A 1 88 ? -13.125 17.344 -11.273 1 93.38 88 GLY A N 1
ATOM 697 C CA . GLY A 1 88 ? -13.469 18.734 -11.484 1 93.38 88 GLY A CA 1
ATOM 698 C C . GLY A 1 88 ? -12.383 19.703 -11.023 1 93.38 88 GLY A C 1
ATOM 699 O O . GLY A 1 88 ? -12.531 20.922 -11.148 1 93.38 88 GLY A O 1
ATOM 700 N N . LYS A 1 89 ? -11.367 19.25 -10.422 1 94.88 89 LYS A N 1
ATOM 701 C CA . LYS A 1 89 ? -10.25 20.078 -9.961 1 94.88 89 LYS A CA 1
ATOM 702 C C . LYS A 1 89 ? -8.922 19.562 -10.508 1 94.88 89 LYS A C 1
ATOM 704 O O . LYS A 1 89 ? -8.234 18.781 -9.844 1 94.88 89 LYS A O 1
ATOM 709 N N . ALA A 1 90 ? -8.555 20.078 -11.625 1 91.75 90 ALA A N 1
ATOM 710 C CA . ALA A 1 90 ? -7.34 19.609 -12.281 1 91.75 90 ALA A CA 1
ATOM 711 C C . ALA A 1 90 ? -6.117 19.797 -11.391 1 91.75 90 ALA A C 1
ATOM 713 O O . ALA A 1 90 ? -5.93 20.875 -10.812 1 91.75 90 ALA A O 1
ATOM 714 N N . GLY A 1 91 ? -5.387 18.797 -11.242 1 94.25 91 GLY A N 1
ATOM 715 C CA . GLY A 1 91 ? -4.141 18.891 -10.492 1 94.25 91 GLY A CA 1
ATOM 716 C C . GLY A 1 91 ? -4.32 18.625 -9.008 1 94.25 91 GLY A C 1
ATOM 717 O O . GLY A 1 91 ? -3.348 18.656 -8.25 1 94.25 91 GLY A O 1
ATOM 718 N N . SER A 1 92 ? -5.52 18.422 -8.609 1 96.75 92 SER A N 1
ATOM 719 C CA . SER A 1 92 ? -5.801 18.141 -7.207 1 96.75 92 SER A CA 1
ATOM 720 C C . SER A 1 92 ? -6.148 16.672 -7.004 1 96.75 92 SER A C 1
ATOM 722 O O . SER A 1 92 ? -6.656 16.016 -7.914 1 96.75 92 SER A O 1
ATOM 724 N N . TYR A 1 93 ? -5.852 16.234 -5.812 1 96.94 93 TYR A N 1
ATOM 725 C CA . TYR A 1 93 ? -6.102 14.844 -5.461 1 96.94 93 TYR A CA 1
ATOM 726 C C . TYR A 1 93 ? -6.812 14.742 -4.117 1 96.94 93 TYR A C 1
ATOM 728 O O . TYR A 1 93 ? -6.562 15.539 -3.213 1 96.94 93 TYR A O 1
ATOM 736 N N . LYS A 1 94 ? -7.719 13.805 -4.066 1 96.56 94 LYS A N 1
ATOM 737 C CA . LYS A 1 94 ? -8.352 13.414 -2.807 1 96.56 94 LYS A CA 1
ATOM 738 C C . LYS A 1 94 ? -7.52 12.359 -2.08 1 96.56 94 LYS A C 1
ATOM 740 O O . LYS A 1 94 ? -7.145 11.344 -2.67 1 96.56 94 LYS A O 1
ATOM 745 N N . VAL A 1 95 ? -7.199 12.602 -0.839 1 96.81 95 VAL A N 1
ATOM 746 C CA . VAL A 1 95 ? -6.445 11.68 0.004 1 96.81 95 VAL A CA 1
ATOM 747 C C . VAL A 1 95 ? -7.305 11.242 1.187 1 96.81 95 VAL A C 1
ATOM 749 O O . VAL A 1 95 ? -7.887 12.078 1.883 1 96.81 95 VAL A O 1
ATOM 752 N N . ILE A 1 96 ? -7.414 9.906 1.389 1 94.81 96 ILE A N 1
ATOM 753 C CA . ILE A 1 96 ? -8.094 9.336 2.547 1 94.81 96 ILE A CA 1
ATOM 754 C C . ILE A 1 96 ? -7.113 8.461 3.334 1 94.81 96 ILE A C 1
ATOM 756 O O . ILE A 1 96 ? -6.629 7.449 2.826 1 94.81 96 ILE A O 1
ATOM 760 N N . 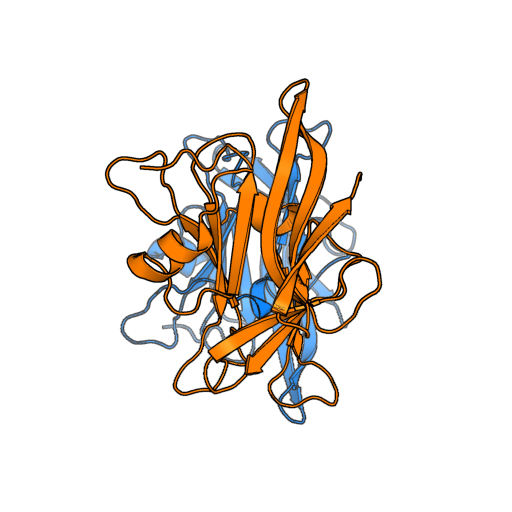LEU A 1 97 ? -6.848 8.906 4.539 1 94.5 97 LEU A N 1
ATOM 761 C CA . LEU A 1 97 ? -6.027 8.102 5.438 1 94.5 97 LEU A CA 1
ATOM 762 C C . LEU A 1 97 ? -6.809 6.895 5.949 1 94.5 97 LEU A C 1
ATOM 764 O O . LEU A 1 97 ? -7.992 7.004 6.277 1 94.5 97 LEU A O 1
ATOM 768 N N . ALA A 1 98 ? -6.09 5.762 6.031 1 88.31 98 ALA A N 1
ATOM 769 C CA . ALA A 1 98 ? -6.711 4.566 6.594 1 88.31 98 ALA A CA 1
ATOM 770 C C . ALA A 1 98 ? -7.164 4.805 8.031 1 88.31 98 ALA A C 1
ATOM 772 O O . ALA A 1 98 ? -8.195 4.281 8.461 1 88.31 98 ALA A O 1
ATOM 773 N N . SER A 1 99 ? -6.52 5.621 8.797 1 88.38 99 SER A N 1
ATOM 774 C CA . SER A 1 99 ? -6.816 5.883 10.203 1 88.38 99 SER A CA 1
ATOM 775 C C . SER A 1 99 ? -7.91 6.938 10.352 1 88.38 99 SER A C 1
ATOM 777 O O . SER A 1 99 ? -8.477 7.105 11.43 1 88.38 99 SER A O 1
ATOM 779 N N . LEU A 1 100 ? -8.141 7.672 9.352 1 92.06 100 LEU A N 1
ATOM 780 C CA . LEU A 1 100 ? -9.141 8.734 9.352 1 92.06 100 LEU A CA 1
ATOM 781 C C . LEU A 1 100 ? -10.031 8.633 8.117 1 92.06 100 LEU A C 1
ATOM 783 O O . LEU A 1 100 ? -10.086 9.57 7.312 1 92.06 100 LEU A O 1
ATOM 787 N N . PRO A 1 101 ? -10.844 7.625 8.133 1 89.69 101 PRO A N 1
ATOM 788 C CA . PRO A 1 101 ? -11.555 7.367 6.883 1 89.69 101 PRO A CA 1
ATOM 789 C C . PRO A 1 101 ? -12.656 8.391 6.605 1 89.69 101 PRO A C 1
ATOM 791 O O . PRO A 1 101 ? -13.086 8.539 5.461 1 89.69 101 PRO A O 1
ATOM 794 N N . ASP A 1 102 ? -13.047 9.117 7.621 1 91.94 102 ASP A N 1
ATOM 795 C CA . ASP A 1 102 ? -14.109 10.094 7.445 1 91.94 102 ASP A CA 1
ATOM 796 C C . ASP A 1 102 ? -13.547 11.461 7.074 1 91.94 102 ASP A C 1
ATOM 798 O O . 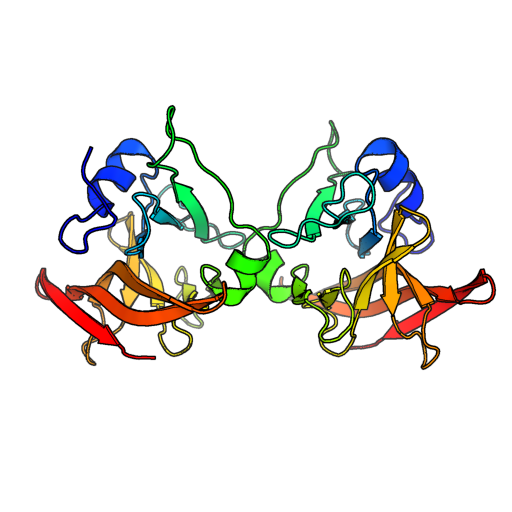ASP A 1 102 ? -14.297 12.414 6.859 1 91.94 102 ASP A O 1
ATOM 802 N N . LYS A 1 103 ? -12.312 11.516 7.027 1 95.94 103 LYS A N 1
ATOM 803 C CA . LYS A 1 103 ? -11.664 12.789 6.742 1 95.94 103 LYS A CA 1
ATOM 804 C C . LYS A 1 103 ? -11.18 12.844 5.297 1 95.94 103 LYS A C 1
ATOM 806 O O . LYS A 1 103 ? -10.398 12 4.867 1 95.94 103 LYS A O 1
ATOM 811 N N . VAL A 1 104 ? -11.648 13.875 4.617 1 97.19 104 VAL A N 1
ATOM 812 C CA . VAL A 1 104 ? -11.172 14.094 3.256 1 97.19 104 VAL A CA 1
ATOM 813 C C . VAL A 1 104 ? -10.047 15.125 3.26 1 97.19 104 VAL A C 1
ATOM 815 O O . VAL A 1 104 ? -10.219 16.234 3.787 1 97.19 104 VAL A O 1
ATOM 818 N N . ILE A 1 105 ? -8.961 14.773 2.645 1 98.38 105 ILE A N 1
ATOM 819 C CA . ILE A 1 105 ? -7.809 15.656 2.527 1 98.38 105 ILE A CA 1
ATOM 820 C C . ILE A 1 105 ? -7.551 15.977 1.058 1 98.38 105 ILE A C 1
ATOM 822 O O . ILE A 1 105 ? -7.52 15.078 0.217 1 98.38 105 ILE A O 1
ATOM 826 N N . GLU A 1 106 ? -7.387 17.25 0.755 1 98.56 106 GLU A N 1
ATOM 827 C CA . GLU A 1 106 ? -7.039 17.656 -0.603 1 98.56 106 GLU A CA 1
ATOM 828 C C . GLU A 1 106 ? -5.535 17.875 -0.745 1 98.56 106 GLU A C 1
ATOM 830 O O . GLU A 1 106 ? -4.957 18.719 -0.06 1 98.56 106 GLU A O 1
ATOM 835 N N . LEU A 1 107 ? -4.973 17.172 -1.594 1 98.44 107 LEU A N 1
ATOM 836 C CA . LEU A 1 107 ? -3.582 17.375 -1.993 1 98.44 107 LEU A CA 1
ATOM 837 C C . LEU A 1 107 ? -3.496 18.188 -3.277 1 98.44 107 LEU A C 1
ATOM 839 O O . LEU A 1 107 ? -4.09 17.828 -4.293 1 98.44 107 LEU A O 1
ATOM 843 N N . HIS A 1 108 ? -2.809 19.297 -3.219 1 98.12 108 HIS A N 1
ATOM 844 C CA . HIS A 1 108 ? -2.666 20.141 -4.398 1 98.12 108 HIS A CA 1
ATOM 845 C C . HIS A 1 108 ? -1.488 21.094 -4.25 1 98.12 108 HIS A C 1
ATOM 847 O O . HIS A 1 108 ? -0.737 21.016 -3.277 1 98.12 108 HIS A O 1
ATOM 853 N N . VAL A 1 109 ? -1.273 21.953 -5.34 1 97.88 109 VAL A N 1
ATOM 854 C CA . VAL A 1 109 ? -0.136 22.875 -5.363 1 97.88 109 VAL A CA 1
ATOM 855 C C . VAL A 1 109 ? -0.62 24.312 -5.16 1 97.88 109 VAL A C 1
ATOM 857 O O . VAL A 1 109 ? -1.564 24.75 -5.816 1 97.88 109 VAL A O 1
ATOM 860 N N . VAL A 1 110 ? -0.06 24.953 -4.164 1 96.31 110 VAL A N 1
ATOM 861 C CA . VAL A 1 110 ? -0.27 26.359 -3.896 1 96.31 110 VAL A CA 1
ATOM 862 C C . VAL A 1 110 ? 1.062 27.109 -3.971 1 96.31 110 VAL A C 1
ATOM 864 O O . VAL A 1 110 ? 2.016 26.75 -3.271 1 96.31 110 VAL A O 1
ATOM 867 N N . ASP A 1 111 ? 1.104 28.094 -4.848 1 95.31 111 ASP A N 1
ATOM 868 C CA . ASP A 1 111 ? 2.312 28.906 -5.023 1 95.31 111 ASP A CA 1
ATOM 869 C C . ASP A 1 111 ? 3.523 28.016 -5.297 1 95.31 111 ASP A C 1
ATOM 871 O O . ASP A 1 111 ? 4.574 28.172 -4.676 1 95.31 111 ASP A O 1
ATOM 875 N N . GLY A 1 112 ? 3.328 27.016 -6.031 1 95.38 112 GLY A N 1
ATOM 876 C CA . GLY A 1 112 ? 4.391 26.156 -6.52 1 95.38 112 GLY A CA 1
ATOM 877 C C . GLY A 1 112 ? 4.77 25.062 -5.539 1 95.38 112 GLY A C 1
ATOM 878 O O . GLY A 1 112 ? 5.66 24.25 -5.816 1 95.38 112 GLY A O 1
ATOM 879 N N . LYS A 1 113 ? 4.086 24.984 -4.352 1 96 113 LYS A N 1
ATOM 880 C CA . LYS A 1 113 ? 4.426 24 -3.336 1 96 113 LYS A CA 1
ATOM 881 C C . LYS A 1 113 ? 3.25 23.062 -3.062 1 96 113 LYS A C 1
ATOM 883 O O . LYS A 1 113 ? 2.1 23.5 -3.025 1 96 113 LYS A O 1
ATOM 888 N N . PRO A 1 114 ? 3.578 21.812 -2.875 1 98.19 114 PRO A N 1
ATOM 889 C CA . PRO A 1 114 ? 2.486 20.906 -2.518 1 98.19 114 PRO A CA 1
ATOM 890 C C . PRO A 1 114 ? 1.994 21.109 -1.086 1 98.19 114 PRO A C 1
ATOM 892 O O . PRO A 1 114 ? 2.801 21.328 -0.178 1 98.19 114 PRO A O 1
ATOM 895 N N . VAL A 1 115 ? 0.693 21.078 -0.921 1 98.25 115 VAL A N 1
ATOM 896 C CA . VAL A 1 115 ? 0.073 21.266 0.387 1 98.25 115 VAL A CA 1
ATOM 897 C C . VAL A 1 115 ? -1.104 20.297 0.537 1 98.25 115 VAL A C 1
ATOM 899 O O . VAL A 1 115 ? -1.676 19.844 -0.459 1 98.25 115 VAL A O 1
ATOM 902 N N . ALA A 1 116 ? -1.414 19.953 1.743 1 98.69 116 ALA A N 1
ATOM 903 C CA . ALA A 1 116 ? -2.604 19.188 2.115 1 98.69 116 ALA A CA 1
ATOM 904 C C . ALA A 1 116 ? -3.602 20.062 2.867 1 98.69 116 ALA A C 1
ATOM 906 O O . ALA A 1 116 ? -3.268 20.656 3.902 1 98.69 116 ALA A O 1
ATOM 907 N N . HIS A 1 117 ? -4.797 20.141 2.32 1 98.81 117 HIS A N 1
ATOM 908 C CA . HIS A 1 117 ? -5.848 20.906 2.979 1 98.81 117 HIS A CA 1
ATOM 909 C C . HIS A 1 117 ? -7 20 3.402 1 98.81 117 HIS A C 1
ATOM 911 O O . HIS A 1 117 ? -7.328 19.047 2.707 1 98.81 117 HIS A O 1
ATOM 917 N N . THR A 1 118 ? -7.602 20.375 4.551 1 98.56 118 THR A N 1
ATOM 918 C CA . THR A 1 118 ? -8.758 19.641 5.055 1 98.56 118 THR A CA 1
ATOM 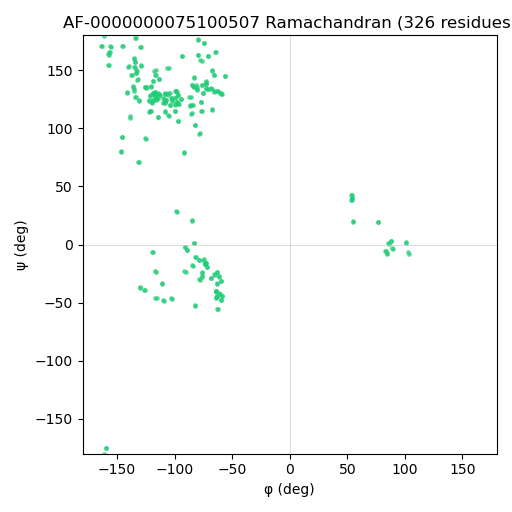919 C C . THR A 1 118 ? -9.602 20.531 5.961 1 98.56 118 THR A C 1
ATOM 921 O O . THR A 1 118 ? -9.266 21.688 6.191 1 98.56 118 THR A O 1
ATOM 924 N N . ASP A 1 119 ? -10.797 19.984 6.305 1 98.19 119 ASP A N 1
ATOM 925 C CA . ASP A 1 119 ? -11.602 20.688 7.301 1 98.19 119 ASP A CA 1
ATOM 926 C C . ASP A 1 119 ? -11.125 20.375 8.719 1 98.19 119 ASP A C 1
ATOM 928 O O . ASP A 1 119 ? -10.812 19.219 9.023 1 98.19 119 ASP A O 1
ATOM 932 N N . ILE A 1 120 ? -11.062 21.438 9.531 1 98.44 120 ILE A N 1
ATOM 933 C CA . ILE A 1 120 ? -10.781 21.281 10.961 1 98.44 120 ILE A CA 1
ATOM 934 C C . ILE A 1 120 ? -11.914 21.891 11.781 1 98.44 120 ILE A C 1
ATOM 936 O O . ILE A 1 120 ? -12.164 23.094 11.711 1 98.44 120 ILE A O 1
ATOM 940 N N . ASN A 1 121 ? -12.594 21.016 12.477 1 96.25 121 ASN A N 1
ATOM 941 C CA . ASN A 1 121 ? -13.75 21.453 13.258 1 96.25 121 ASN A CA 1
ATOM 942 C C . ASN A 1 121 ? -14.75 22.219 12.391 1 96.25 121 ASN A C 1
ATOM 944 O O . ASN A 1 121 ? -15.211 23.297 12.773 1 96.25 121 ASN A O 1
ATOM 948 N N . GLY A 1 122 ? -14.883 21.703 11.273 1 94.44 122 GLY A N 1
ATOM 949 C CA . GLY A 1 122 ? -15.883 22.266 10.383 1 94.44 122 GLY A CA 1
ATOM 950 C C . GLY A 1 122 ? -15.375 23.453 9.594 1 94.44 122 GLY A C 1
ATOM 951 O O . GLY A 1 122 ? -16.094 23.984 8.734 1 94.44 122 GLY A O 1
ATOM 952 N N . VAL A 1 123 ? -14.227 23.938 9.867 1 96.38 123 VAL A N 1
ATOM 953 C CA . VAL A 1 123 ? -13.648 25.031 9.109 1 96.38 123 VAL A CA 1
ATOM 954 C C . VAL A 1 123 ? -12.891 24.484 7.902 1 96.38 123 VAL A C 1
ATOM 956 O O . VAL A 1 123 ? -11.898 23.766 8.055 1 96.38 123 VAL A O 1
ATOM 959 N N . PRO A 1 124 ? -13.305 24.875 6.754 1 97.19 124 PRO A N 1
ATOM 960 C CA . PRO A 1 124 ? -12.664 24.344 5.547 1 97.19 124 PRO A CA 1
ATOM 961 C C . PRO A 1 124 ? -11.344 25.031 5.223 1 97.19 124 PRO A C 1
ATOM 963 O O . PRO A 1 124 ? -11.078 26.125 5.734 1 97.19 124 PRO A O 1
ATOM 966 N N . GLY A 1 125 ? -10.555 24.438 4.402 1 97.56 125 GLY A N 1
ATOM 967 C CA . GLY A 1 125 ? -9.375 25.047 3.805 1 97.56 125 GLY A CA 1
ATOM 968 C C . GLY A 1 125 ? -8.203 25.141 4.758 1 97.56 125 GLY A C 1
ATOM 969 O O . GLY A 1 125 ? -7.324 25.984 4.59 1 97.56 125 GLY A O 1
ATOM 970 N N . CYS A 1 126 ? -8.234 24.344 5.812 1 98.81 126 CYS A N 1
ATOM 971 C CA . CYS A 1 126 ? -7.121 24.344 6.754 1 98.81 126 CYS A CA 1
ATOM 972 C C . CYS A 1 126 ? -5.961 23.5 6.227 1 98.81 126 CYS A C 1
ATOM 974 O O . CYS A 1 126 ? -6.172 22.406 5.695 1 98.81 126 CYS A O 1
ATOM 976 N N . LYS A 1 127 ? -4.738 24.062 6.316 1 98.75 127 LYS A N 1
ATOM 977 C CA . LYS A 1 127 ? -3.539 23.328 5.949 1 98.75 127 LYS A CA 1
ATOM 978 C C . LYS A 1 127 ? -3.148 22.328 7.043 1 98.75 127 LYS A C 1
ATOM 980 O O . LYS A 1 127 ? -2.75 22.734 8.141 1 98.75 127 LYS A O 1
ATOM 985 N N . LEU A 1 128 ? -3.209 21.078 6.723 1 98.88 128 LEU A N 1
ATOM 986 C CA . LEU A 1 128 ? -2.811 20.031 7.656 1 98.88 128 LEU A CA 1
ATOM 987 C C . LEU A 1 128 ? -1.291 19.953 7.77 1 98.88 128 LEU A C 1
ATOM 989 O O . LEU A 1 128 ? -0.593 19.875 6.754 1 98.88 128 LEU A O 1
ATOM 993 N N . ASN A 1 129 ? -0.787 19.938 9.016 1 98.81 129 ASN A N 1
ATOM 994 C CA . ASN A 1 129 ? 0.656 19.875 9.227 1 98.81 129 ASN A CA 1
ATOM 995 C C . ASN A 1 129 ? 1.085 18.531 9.789 1 98.81 129 ASN A C 1
ATOM 997 O O . ASN A 1 129 ? 2.059 17.938 9.32 1 98.81 129 ASN A O 1
ATOM 1001 N N . ARG A 1 130 ? 0.406 18.078 10.781 1 98.75 130 ARG A N 1
ATOM 1002 C CA . ARG A 1 130 ? 0.771 16.812 11.422 1 98.75 130 ARG A CA 1
ATOM 1003 C C . ARG A 1 130 ? -0.418 16.203 12.156 1 98.75 130 ARG A C 1
ATOM 1005 O O . ARG A 1 130 ? -1.354 16.922 12.523 1 98.75 130 ARG A O 1
ATOM 1012 N N . VAL A 1 131 ? -0.334 14.914 12.281 1 98.56 131 VAL A N 1
ATOM 1013 C CA . VAL A 1 131 ? -1.267 14.133 13.086 1 98.56 131 VAL A CA 1
ATOM 1014 C C . VAL A 1 131 ? -0.514 13.422 14.211 1 98.56 131 VAL A C 1
ATOM 1016 O O . VAL A 1 131 ? 0.544 12.836 13.984 1 98.56 131 VAL A O 1
ATOM 1019 N N . PHE A 1 132 ? -1.041 13.586 15.453 1 98.5 132 PHE A N 1
ATOM 1020 C CA . PHE A 1 132 ? -0.481 12.867 16.594 1 98.5 132 PHE A CA 1
ATOM 1021 C C . PHE A 1 132 ? -1.438 11.789 17.078 1 98.5 132 PHE A C 1
ATOM 1023 O O . PHE A 1 132 ? -2.6 12.07 17.375 1 98.5 132 PHE A O 1
ATOM 1030 N N . VAL A 1 133 ? -0.917 10.57 17.141 1 97.56 133 VAL A N 1
ATOM 1031 C CA . VAL A 1 133 ? -1.746 9.453 17.562 1 97.56 133 VAL A CA 1
ATOM 1032 C C . VAL A 1 133 ? -1.326 9 18.969 1 97.56 133 VAL A C 1
ATOM 1034 O O . VAL A 1 133 ? -0.165 8.648 19.188 1 97.56 133 VAL A O 1
ATOM 1037 N N . THR A 1 134 ? -2.244 9.016 19.875 1 97.06 134 THR A N 1
ATOM 1038 C CA . THR A 1 134 ? -2.045 8.445 21.203 1 97.06 134 THR A CA 1
ATOM 1039 C C . THR A 1 134 ? -2.678 7.055 21.281 1 97.06 134 THR A C 1
ATOM 1041 O O . THR A 1 134 ? -3.885 6.906 21.094 1 97.06 134 THR A O 1
ATOM 1044 N N . SER A 1 135 ? -1.738 6.117 21.578 1 95.25 135 SER A N 1
ATOM 1045 C CA . SER A 1 135 ? -2.24 4.75 21.656 1 95.25 135 SER A CA 1
ATOM 1046 C C . SER A 1 135 ? -1.711 4.031 22.891 1 95.25 135 SER A C 1
ATOM 1048 O O . SER A 1 135 ? -0.72 4.461 23.484 1 95.25 135 SER A O 1
ATOM 1050 N N . THR A 1 136 ? -2.389 3.051 23.312 1 92.88 136 THR A N 1
ATOM 1051 C CA . THR A 1 136 ? -1.97 2.092 24.328 1 92.88 136 THR A CA 1
ATOM 1052 C C . THR A 1 136 ? -1.885 0.685 23.75 1 92.88 136 THR A C 1
ATOM 1054 O O . THR A 1 136 ? -2.379 0.434 22.641 1 92.88 136 THR A O 1
ATOM 1057 N N . THR A 1 137 ? -0.923 -0.108 24.344 1 86.06 137 THR A N 1
ATOM 1058 C CA . THR A 1 137 ? -0.834 -1.498 23.906 1 86.06 137 THR A CA 1
ATOM 1059 C C . THR A 1 137 ? -1.438 -2.43 24.953 1 86.06 137 THR A C 1
ATOM 1061 O O . THR A 1 137 ? -1.063 -2.379 26.125 1 86.06 137 THR A O 1
ATOM 1064 N N . SER A 1 138 ? -2.623 -3.025 24.531 1 80.81 138 SER A N 1
ATOM 1065 C CA . SER A 1 138 ? -3.227 -4.059 25.375 1 80.81 138 SER A CA 1
ATOM 1066 C C . SER A 1 138 ? -3.162 -5.422 24.688 1 80.81 138 SER A C 1
ATOM 1068 O O . SER A 1 138 ? -3.529 -5.562 23.531 1 80.81 138 SER A O 1
ATOM 1070 N N . TRP A 1 139 ? -2.576 -6.566 25.5 1 77.12 139 TRP A N 1
ATOM 1071 C CA . TRP A 1 139 ? -2.449 -7.941 25.031 1 77.12 139 TRP A CA 1
ATOM 1072 C C . TRP A 1 139 ? -1.683 -7.996 23.719 1 77.12 139 TRP A C 1
ATOM 1074 O O . TRP A 1 139 ? -2.014 -8.789 22.828 1 77.12 139 TRP A O 1
ATOM 1084 N N . GLY A 1 140 ? -0.937 -7.047 23.344 1 75.88 140 GLY A N 1
ATOM 1085 C CA . GLY A 1 140 ? -0.059 -7.051 22.188 1 75.88 140 GLY A CA 1
ATOM 1086 C C . GLY A 1 140 ? -0.61 -6.258 21.016 1 75.88 140 GLY A C 1
ATOM 1087 O O . GLY A 1 140 ? 0.054 -6.113 20 1 75.88 140 GLY A O 1
ATOM 1088 N N . LEU A 1 141 ? -1.826 -5.809 21.078 1 74.94 141 LEU A N 1
ATOM 1089 C CA . LEU A 1 141 ? -2.43 -5.023 20 1 74.94 141 LEU A CA 1
ATOM 1090 C C . LEU A 1 141 ? -2.533 -3.555 20.391 1 74.94 141 LEU A C 1
ATOM 1092 O O . LEU A 1 141 ? -2.885 -3.234 21.531 1 74.94 141 LEU A O 1
ATOM 1096 N N . PRO A 1 142 ? -2.043 -2.777 19.516 1 81.69 142 PRO A N 1
ATOM 1097 C CA . PRO A 1 142 ? -2.207 -1.353 19.812 1 81.69 142 PRO A CA 1
ATOM 1098 C C . PRO A 1 142 ? -3.662 -0.898 19.75 1 81.69 142 PRO A C 1
ATOM 1100 O O . PRO A 1 142 ? -4.426 -1.376 18.906 1 81.69 142 PRO A O 1
ATOM 1103 N N . LYS A 1 143 ? -4.113 -0.11 20.781 1 86.81 143 LYS A N 1
ATOM 1104 C CA . LYS A 1 143 ? -5.406 0.566 20.781 1 86.81 143 LYS A CA 1
ATOM 1105 C C . LYS A 1 143 ? -5.234 2.082 20.766 1 86.81 143 LYS A C 1
ATOM 1107 O O . LYS A 1 143 ? -4.59 2.648 21.656 1 86.81 143 LYS A O 1
ATOM 1112 N N . VAL A 1 144 ? -5.895 2.736 19.766 1 92.5 144 VAL A N 1
ATOM 1113 C CA . VAL A 1 144 ? -5.812 4.188 19.656 1 92.5 144 VAL A CA 1
ATOM 1114 C C . VAL A 1 144 ? -6.719 4.84 20.703 1 92.5 144 VAL A C 1
ATOM 1116 O O . VAL A 1 144 ? -7.914 4.547 20.75 1 92.5 144 VAL A O 1
ATOM 1119 N N . GLN A 1 145 ? -6.16 5.672 21.547 1 95.19 145 GLN A N 1
ATOM 1120 C CA . GLN A 1 145 ? -6.934 6.441 22.516 1 95.19 145 GLN A CA 1
ATOM 1121 C C . GLN A 1 145 ? -7.523 7.699 21.891 1 95.19 145 GLN A C 1
ATOM 1123 O O . GLN A 1 145 ? -8.727 7.949 22 1 95.19 145 GLN A O 1
ATOM 1128 N N . HIS A 1 146 ? -6.758 8.477 21.266 1 96.62 146 HIS A N 1
ATOM 1129 C CA . HIS A 1 146 ? -7.242 9.633 20.531 1 96.62 146 HIS A CA 1
ATOM 1130 C C . HIS A 1 146 ? -6.242 10.062 19.453 1 96.62 146 HIS A C 1
ATOM 1132 O O . HIS A 1 146 ? -5.094 9.617 19.469 1 96.62 146 HIS A O 1
ATOM 1138 N N . ILE A 1 147 ? -6.75 10.852 18.562 1 97.12 147 ILE A N 1
ATOM 1139 C CA . ILE A 1 147 ? -5.984 11.438 17.469 1 97.12 147 ILE A CA 1
ATOM 1140 C C . ILE A 1 147 ? -6.125 12.961 17.484 1 97.12 147 ILE A C 1
ATOM 1142 O O . ILE A 1 147 ? -7.219 13.484 17.703 1 97.12 147 ILE A O 1
ATOM 1146 N N . GLU A 1 148 ? -4.988 13.672 17.312 1 98.25 148 GLU A N 1
ATOM 1147 C CA . GLU A 1 148 ? -5.012 15.133 17.172 1 98.25 148 GLU A CA 1
ATOM 1148 C C . GLU A 1 148 ? -4.469 15.562 15.82 1 98.25 148 GLU A C 1
ATOM 1150 O O . GLU A 1 148 ? -3.369 15.164 15.43 1 98.25 148 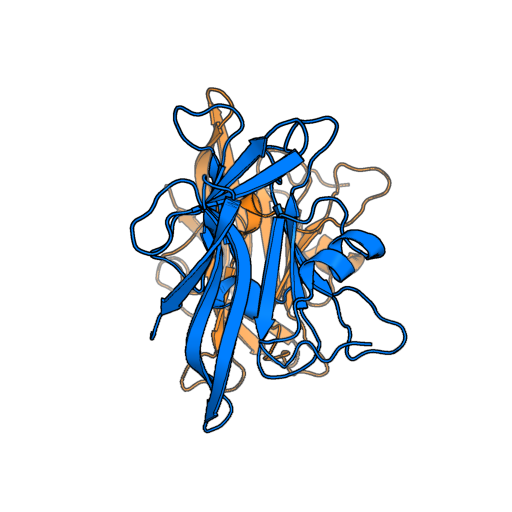GLU A O 1
ATOM 1155 N N . MET A 1 149 ? -5.234 16.375 15.203 1 98.31 149 MET A N 1
ATOM 1156 C CA . MET A 1 149 ? -4.816 16.984 13.938 1 98.31 149 MET A CA 1
ATOM 1157 C C . MET A 1 149 ? -4.402 18.438 14.141 1 98.31 149 MET A C 1
ATOM 1159 O O . MET A 1 149 ? -5.215 19.266 14.57 1 98.31 149 MET A O 1
ATOM 1163 N N . PHE A 1 150 ? -3.16 18.719 13.805 1 98.81 150 PHE A N 1
ATOM 1164 C CA . PHE A 1 150 ? -2.613 20.078 13.906 1 98.81 150 PHE A CA 1
ATOM 1165 C C . PHE A 1 150 ? -2.547 20.734 12.531 1 98.81 150 PHE A C 1
ATOM 1167 O O . PHE A 1 150 ? -1.96 20.172 11.602 1 98.81 150 PHE A O 1
ATOM 1174 N N . ALA A 1 151 ? -3.172 21.938 12.484 1 98.88 151 ALA A N 1
ATOM 1175 C CA . ALA A 1 151 ? -3.309 22.609 11.188 1 98.88 151 ALA A CA 1
ATOM 1176 C C . ALA A 1 151 ? -3.199 24.125 11.328 1 98.88 151 ALA A C 1
ATOM 1178 O O . ALA A 1 151 ? -3.039 24.641 12.438 1 98.88 151 ALA A O 1
ATOM 1179 N N . THR A 1 152 ? -3.121 24.781 10.164 1 98.75 152 THR A N 1
ATOM 1180 C CA . THR A 1 152 ? -3.203 26.234 10.047 1 98.75 152 THR A CA 1
ATOM 1181 C C . THR A 1 152 ? -4.438 26.641 9.242 1 98.75 152 THR A C 1
ATOM 1183 O O . THR A 1 152 ? -4.629 26.188 8.117 1 98.75 152 THR A O 1
ATOM 1186 N N . ASP A 1 1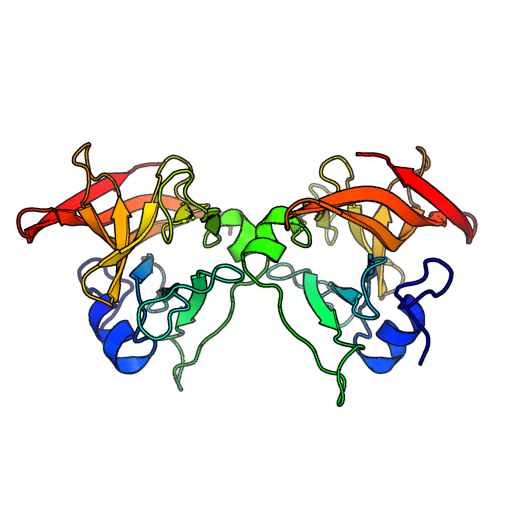53 ? -5.262 27.5 9.844 1 98.12 153 ASP A N 1
ATOM 1187 C CA . ASP A 1 153 ? -6.473 27.891 9.125 1 98.12 153 ASP A CA 1
ATOM 1188 C C . ASP A 1 153 ? -6.172 28.953 8.086 1 98.12 153 ASP A C 1
ATOM 1190 O O . ASP A 1 153 ? -5.035 29.422 7.977 1 98.12 153 ASP A O 1
ATOM 1194 N N . PRO A 1 154 ? -7.16 29.344 7.316 1 96.62 154 PRO A N 1
ATOM 1195 C CA . PRO A 1 154 ? -6.906 30.297 6.23 1 96.62 154 PRO A CA 1
ATOM 1196 C C . PRO A 1 154 ? -6.43 31.656 6.73 1 96.62 154 PRO A C 1
ATOM 1198 O O . PRO A 1 154 ? -5.77 32.406 5.996 1 96.62 154 PRO A O 1
ATOM 1201 N N . SER A 1 155 ? -6.719 32 7.898 1 96.88 155 SER A N 1
ATOM 1202 C CA . SER A 1 155 ? -6.266 33.281 8.461 1 96.88 155 SER A CA 1
ATOM 1203 C C . SER A 1 155 ? -4.805 33.188 8.891 1 96.88 155 SER A C 1
ATOM 1205 O O . SER A 1 155 ? -4.18 34.219 9.172 1 96.88 155 SER A O 1
ATOM 1207 N N . GLY A 1 156 ? -4.277 32 8.961 1 96.88 156 GLY A N 1
ATOM 1208 C CA . GLY A 1 156 ? -2.906 31.812 9.398 1 96.88 156 GLY A CA 1
ATOM 1209 C C . GLY A 1 156 ? -2.799 31.359 10.844 1 96.88 156 GLY A C 1
ATOM 1210 O O . GLY A 1 156 ? -1.702 31.078 11.336 1 96.88 156 GLY A O 1
ATOM 1211 N N . ALA A 1 157 ? -3.918 31.188 11.445 1 97.88 157 ALA A N 1
ATOM 1212 C CA . ALA A 1 157 ? -3.922 30.797 12.859 1 97.88 157 ALA A CA 1
ATOM 1213 C C . ALA A 1 157 ? -3.75 29.281 13.008 1 97.88 157 ALA A C 1
ATOM 1215 O O . ALA A 1 157 ? -4.305 28.5 12.219 1 97.88 157 ALA A O 1
ATOM 1216 N N . ALA A 1 158 ? -3.006 28.938 14.094 1 98.31 158 ALA A N 1
ATOM 1217 C CA . ALA A 1 158 ? -2.908 27.516 14.438 1 98.31 158 ALA A CA 1
ATOM 1218 C C . ALA A 1 158 ? -4.234 27 14.977 1 98.31 158 ALA A C 1
ATOM 1220 O O . ALA A 1 158 ? -4.883 27.656 15.797 1 98.31 158 ALA A O 1
ATOM 1221 N N . VAL A 1 159 ? -4.676 25.812 14.484 1 98.56 159 VAL A N 1
ATOM 1222 C CA . VAL A 1 159 ? -5.891 25.156 14.961 1 98.56 159 VAL A CA 1
ATOM 1223 C C . VAL A 1 159 ? -5.629 23.672 15.18 1 98.56 159 VAL A C 1
ATOM 1225 O O . VAL A 1 159 ? -4.727 23.094 14.57 1 98.56 159 VAL A O 1
ATOM 1228 N N . VAL A 1 160 ? -6.414 23.094 16.125 1 98.5 160 VAL A N 1
ATOM 1229 C CA . VAL A 1 160 ? -6.27 21.672 16.453 1 98.5 160 VAL A CA 1
ATOM 1230 C C . VAL A 1 160 ? -7.648 21.031 16.578 1 98.5 160 VAL A C 1
ATOM 1232 O O . VAL A 1 160 ? -8.578 21.641 17.094 1 98.5 160 VAL A O 1
ATOM 1235 N N . GLU A 1 161 ? -7.746 19.875 15.992 1 98.31 161 GLU A N 1
ATOM 1236 C CA . GLU A 1 161 ? -8.93 19.031 16.172 1 98.31 161 GLU A CA 1
ATOM 1237 C C . GLU A 1 161 ? -8.578 17.703 16.812 1 98.31 161 GLU A C 1
ATOM 1239 O O . GLU A 1 161 ? -7.625 17.031 16.406 1 98.31 161 GLU A O 1
ATOM 1244 N N . LYS A 1 162 ? -9.312 17.312 17.875 1 96.88 162 LYS A N 1
ATOM 1245 C CA . LYS A 1 162 ? -9.117 16.047 18.562 1 96.88 162 LYS A CA 1
ATOM 1246 C C . LYS A 1 162 ? -10.266 15.078 18.281 1 96.88 162 LYS A C 1
ATOM 1248 O O . LYS A 1 162 ? -11.43 15.469 18.312 1 96.88 162 LYS A O 1
ATOM 1253 N N . LYS A 1 163 ? -9.852 13.891 17.891 1 94.94 163 LYS A N 1
ATOM 1254 C CA . LYS A 1 163 ? -10.828 12.836 17.625 1 94.94 163 LYS A CA 1
ATOM 1255 C C . LYS A 1 163 ? -10.586 11.633 18.516 1 94.94 163 LYS A C 1
ATOM 1257 O O . LYS A 1 163 ? -9.445 11.203 18.703 1 94.94 163 LYS A O 1
ATOM 1262 N N . ILE A 1 164 ? -11.68 11.133 19.062 1 92 164 ILE A N 1
ATOM 1263 C CA . ILE A 1 164 ? -11.672 9.883 19.812 1 92 164 ILE A CA 1
ATOM 1264 C C . ILE A 1 164 ? -12.359 8.789 19.016 1 92 164 ILE A C 1
ATOM 1266 O O . ILE A 1 164 ? -13.516 8.938 18.609 1 92 164 ILE A O 1
ATOM 1270 N N . PRO A 1 165 ? -11.539 7.812 18.656 1 83.56 165 PRO A N 1
ATOM 1271 C CA . PRO A 1 165 ? -12.133 6.75 17.844 1 83.56 165 PRO A CA 1
ATOM 1272 C C . PRO A 1 165 ? -13.414 6.184 18.453 1 83.56 165 PRO A C 1
ATOM 1274 O O . PRO A 1 165 ? -13.57 6.18 19.672 1 83.56 165 PRO A O 1
ATOM 1277 N N . MET B 1 1 ? 13.875 -14.359 -24.078 1 80.88 1 MET B N 1
ATOM 1278 C CA . MET B 1 1 ? 12.953 -14.352 -22.953 1 80.88 1 MET B CA 1
ATOM 1279 C C . MET B 1 1 ? 11.508 -14.484 -23.422 1 80.88 1 MET B C 1
ATOM 1281 O O . MET B 1 1 ? 11.141 -13.953 -24.469 1 80.88 1 MET B O 1
ATOM 1285 N N . ALA B 1 2 ? 10.711 -15.273 -22.656 1 90.56 2 ALA B N 1
ATOM 1286 C CA . ALA B 1 2 ? 9.312 -15.492 -23.016 1 90.56 2 ALA B CA 1
ATOM 1287 C C . ALA B 1 2 ? 8.5 -14.203 -22.906 1 90.56 2 ALA B C 1
ATOM 1289 O O . ALA B 1 2 ? 8.812 -13.336 -22.078 1 90.56 2 ALA B O 1
ATOM 1290 N N . ASP B 1 3 ? 7.52 -14.055 -23.797 1 97.12 3 ASP B N 1
ATOM 1291 C CA . ASP B 1 3 ? 6.602 -12.922 -23.766 1 97.12 3 ASP B CA 1
ATOM 1292 C C . ASP B 1 3 ? 5.48 -13.164 -22.75 1 97.12 3 ASP B C 1
ATOM 1294 O O . ASP B 1 3 ? 4.469 -13.789 -23.078 1 97.12 3 ASP B O 1
ATOM 1298 N N . TYR B 1 4 ? 5.5 -12.594 -21.625 1 98.25 4 TYR B N 1
ATOM 1299 C CA . TYR B 1 4 ? 4.555 -12.867 -20.547 1 98.25 4 TYR B CA 1
ATOM 1300 C C . TYR B 1 4 ? 3.264 -12.078 -20.734 1 98.25 4 TYR B C 1
ATOM 1302 O O . TYR B 1 4 ? 2.355 -12.148 -19.906 1 98.25 4 TYR B O 1
ATOM 1310 N N . ALA B 1 5 ? 3.227 -11.336 -21.828 1 97.94 5 ALA B N 1
ATOM 1311 C CA . ALA B 1 5 ? 1.959 -10.703 -22.188 1 97.94 5 ALA B CA 1
ATOM 1312 C C . ALA B 1 5 ? 0.986 -11.727 -22.766 1 97.94 5 ALA B C 1
ATOM 1314 O O . ALA B 1 5 ? -0.191 -11.43 -22.984 1 97.94 5 ALA B O 1
ATOM 1315 N N . LYS B 1 6 ? 1.517 -12.852 -23.078 1 98 6 LYS B N 1
ATOM 1316 C CA . LYS B 1 6 ? 0.698 -13.945 -23.578 1 98 6 LYS B CA 1
ATOM 1317 C C . LYS B 1 6 ? 0.34 -14.93 -22.469 1 98 6 LYS B C 1
ATOM 1319 O O . LYS B 1 6 ? 1.219 -15.398 -21.734 1 98 6 LYS B O 1
ATOM 1324 N N . VAL B 1 7 ? -0.951 -15.258 -22.406 1 97.5 7 VAL B N 1
ATOM 1325 C CA . VAL B 1 7 ? -1.464 -16.062 -21.312 1 97.5 7 VAL B CA 1
ATOM 1326 C C . VAL B 1 7 ? -0.774 -17.438 -21.312 1 97.5 7 VAL B C 1
ATOM 1328 O O . VAL B 1 7 ? -0.604 -18.047 -20.25 1 97.5 7 VAL B O 1
ATOM 1331 N N . GLU B 1 8 ? -0.313 -17.938 -22.438 1 97.56 8 GLU B N 1
ATOM 1332 C CA . GLU B 1 8 ? 0.284 -19.266 -22.562 1 97.56 8 GLU B CA 1
ATOM 1333 C C . GLU B 1 8 ? 1.687 -19.297 -21.953 1 97.56 8 GLU B C 1
ATOM 1335 O O . GLU B 1 8 ? 2.25 -20.359 -21.734 1 97.56 8 GLU B O 1
ATOM 1340 N N . HIS B 1 9 ? 2.221 -18.125 -21.766 1 98.25 9 HIS B N 1
ATOM 1341 C CA . HIS B 1 9 ? 3.562 -18.062 -21.188 1 98.25 9 HIS B CA 1
ATOM 1342 C C . HIS B 1 9 ? 3.508 -17.812 -19.688 1 98.25 9 HIS B C 1
ATOM 1344 O O . HIS B 1 9 ? 3.328 -16.688 -19.234 1 98.25 9 HIS B O 1
ATOM 1350 N N . ASP B 1 10 ? 3.791 -18.875 -18.953 1 98 10 ASP B N 1
ATOM 1351 C CA . ASP B 1 10 ? 3.748 -18.875 -17.5 1 98 10 ASP B CA 1
ATOM 1352 C C . ASP B 1 10 ? 5.051 -18.344 -16.906 1 98 10 ASP B C 1
ATOM 1354 O O . ASP B 1 10 ? 6.109 -18.969 -17.062 1 98 10 ASP B O 1
ATOM 1358 N N . PRO B 1 11 ? 4.953 -17.297 -16.156 1 98.44 11 PRO B N 1
ATOM 1359 C CA . PRO B 1 11 ? 6.191 -16.703 -15.656 1 98.44 11 PRO B CA 1
ATOM 1360 C C . PRO B 1 11 ? 6.633 -17.312 -14.32 1 98.44 11 PRO B C 1
ATOM 1362 O O . PRO B 1 11 ? 7.723 -17 -13.836 1 98.44 11 PRO B O 1
ATOM 1365 N N . VAL B 1 12 ? 5.957 -18.141 -13.719 1 98.38 12 VAL B N 1
ATOM 1366 C CA . VAL B 1 12 ? 6.086 -18.5 -12.312 1 98.38 12 VAL B CA 1
ATOM 1367 C C . VAL B 1 12 ? 7.465 -19.109 -12.062 1 98.38 12 VAL B C 1
ATOM 1369 O O . VAL B 1 12 ? 8.211 -18.641 -11.195 1 98.38 12 VAL B O 1
ATOM 1372 N N . GLU B 1 13 ? 7.805 -20.125 -12.773 1 97.38 13 GLU B N 1
ATOM 1373 C CA . GLU B 1 13 ? 9.062 -20.812 -12.516 1 97.38 13 GLU B CA 1
ATOM 1374 C C . GLU B 1 13 ? 10.258 -19.906 -12.781 1 97.38 13 GLU B C 1
ATOM 1376 O O . GLU B 1 13 ? 11.266 -19.969 -12.078 1 97.38 13 GLU B O 1
ATOM 1381 N N . HIS B 1 14 ? 10.117 -19.172 -13.82 1 98 14 HIS B N 1
ATOM 1382 C CA . HIS B 1 14 ? 11.18 -18.219 -14.133 1 98 14 HIS B CA 1
ATOM 1383 C C . HIS B 1 14 ? 11.375 -17.219 -12.992 1 98 14 HIS B C 1
ATOM 1385 O O . HIS B 1 14 ? 12.508 -16.969 -12.57 1 98 14 HIS B O 1
ATOM 1391 N N . VAL B 1 15 ? 10.344 -16.641 -12.484 1 98.19 15 VAL B N 1
ATOM 1392 C CA . VAL B 1 15 ? 10.414 -15.656 -11.406 1 98.19 15 VAL B CA 1
ATOM 1393 C C . VAL B 1 15 ? 10.977 -16.312 -10.148 1 98.19 15 VAL B C 1
ATOM 1395 O O . VAL B 1 15 ? 11.875 -15.766 -9.5 1 98.19 15 VAL B O 1
ATOM 1398 N N . ARG B 1 16 ? 10.523 -17.438 -9.844 1 97.62 16 ARG B N 1
ATOM 1399 C CA . ARG B 1 16 ? 10.969 -18.141 -8.648 1 97.62 16 ARG B CA 1
ATOM 1400 C C . ARG B 1 16 ? 12.469 -18.438 -8.719 1 97.62 16 ARG B C 1
ATOM 1402 O O . ARG B 1 16 ? 13.188 -18.25 -7.73 1 97.62 16 ARG B O 1
ATOM 1409 N N . ALA B 1 17 ? 12.945 -18.828 -9.805 1 96.75 17 ALA B N 1
ATOM 1410 C CA . ALA B 1 17 ? 14.328 -19.266 -9.969 1 96.75 17 ALA B CA 1
ATOM 1411 C C . ALA B 1 17 ? 15.273 -18.062 -10.008 1 96.75 17 ALA B C 1
ATOM 1413 O O . ALA B 1 17 ? 16.422 -18.156 -9.57 1 96.75 17 ALA B O 1
ATOM 1414 N N . THR B 1 18 ? 14.758 -16.969 -10.445 1 95.62 18 THR B N 1
ATOM 1415 C CA . THR B 1 18 ? 15.719 -15.914 -10.773 1 95.62 18 THR B CA 1
ATOM 1416 C C . THR B 1 18 ? 15.531 -14.703 -9.867 1 95.62 18 THR B C 1
ATOM 1418 O O . THR B 1 18 ? 16.453 -13.914 -9.672 1 95.62 18 THR B O 1
ATOM 1421 N N . HIS B 1 19 ? 14.352 -14.531 -9.312 1 96.12 19 HIS B N 1
ATOM 1422 C CA . HIS B 1 19 ? 14.102 -13.25 -8.672 1 96.12 19 HIS B CA 1
ATOM 1423 C C . HIS B 1 19 ? 13.547 -13.43 -7.258 1 96.12 19 HIS B C 1
ATOM 1425 O O . HIS B 1 19 ? 13.867 -12.656 -6.355 1 96.12 19 HIS B O 1
ATOM 1431 N N . GLU B 1 20 ? 12.727 -14.43 -7.09 1 96.25 20 GLU B N 1
ATOM 1432 C CA . GLU B 1 20 ? 11.969 -14.508 -5.844 1 96.25 20 GLU B CA 1
ATOM 1433 C C . GLU B 1 20 ? 11.758 -15.961 -5.422 1 96.25 20 GLU B C 1
ATOM 1435 O O . GLU B 1 20 ? 10.727 -16.562 -5.734 1 96.25 20 GLU B O 1
ATOM 1440 N N . PRO B 1 21 ? 12.68 -16.453 -4.598 1 95.56 21 PRO B N 1
ATOM 1441 C CA . PRO B 1 21 ? 12.57 -17.859 -4.207 1 95.56 21 PRO B CA 1
ATOM 1442 C C . PRO B 1 21 ? 11.32 -18.141 -3.373 1 95.56 21 PRO B C 1
ATOM 1444 O O . PRO B 1 21 ? 10.836 -19.281 -3.354 1 95.56 21 PRO B O 1
ATOM 1447 N N . ASN B 1 22 ? 10.766 -17.188 -2.645 1 97.44 22 ASN B N 1
ATOM 1448 C CA . ASN B 1 22 ? 9.594 -17.375 -1.8 1 97.44 22 ASN B CA 1
ATOM 1449 C C . ASN B 1 22 ? 8.312 -16.922 -2.496 1 97.44 22 ASN B C 1
ATOM 1451 O O . ASN B 1 22 ? 7.336 -16.562 -1.837 1 97.44 22 ASN B O 1
ATOM 1455 N N . LEU B 1 23 ? 8.359 -17.016 -3.797 1 98.38 23 LEU B N 1
ATOM 1456 C CA . LEU B 1 23 ? 7.211 -16.641 -4.613 1 98.38 23 LEU B CA 1
ATOM 1457 C C . LEU B 1 23 ? 6.012 -17.531 -4.309 1 98.38 23 LEU B C 1
ATOM 1459 O O . LEU B 1 23 ? 6.141 -18.75 -4.258 1 98.38 23 LEU B O 1
ATOM 1463 N N . VAL B 1 24 ? 4.824 -16.859 -4.105 1 98.62 24 VAL B N 1
ATOM 1464 C CA . VAL B 1 24 ? 3.643 -17.688 -3.873 1 98.62 24 VAL B CA 1
ATOM 1465 C C . VAL B 1 24 ? 2.701 -17.578 -5.074 1 98.62 24 VAL B C 1
ATOM 1467 O O . VAL B 1 24 ? 2.014 -18.547 -5.41 1 98.62 24 VAL B O 1
ATOM 1470 N N . PHE B 1 25 ? 2.588 -16.484 -5.734 1 98.81 25 PHE B N 1
ATOM 1471 C CA . PHE B 1 25 ? 1.903 -16.391 -7.016 1 98.81 25 PHE B CA 1
ATOM 1472 C C . PHE B 1 25 ? 2.283 -15.094 -7.73 1 98.81 25 PHE B C 1
ATOM 1474 O O . PHE B 1 25 ? 2.996 -14.258 -7.176 1 98.81 25 PHE B O 1
ATOM 1481 N N . VAL B 1 26 ? 1.855 -14.992 -9.031 1 98.75 26 VAL B N 1
ATOM 1482 C CA . VAL B 1 26 ? 2.129 -13.805 -9.844 1 98.75 26 VAL B CA 1
ATOM 1483 C C . VAL B 1 26 ? 0.834 -13.305 -10.477 1 98.75 26 VAL B C 1
ATOM 1485 O O . VAL B 1 26 ? -0.109 -14.07 -10.672 1 98.75 26 VAL B O 1
ATOM 1488 N N . ILE B 1 27 ? 0.846 -12.023 -10.75 1 98.5 27 ILE B N 1
ATOM 1489 C CA . ILE B 1 27 ? -0.136 -11.469 -11.672 1 98.5 27 ILE B CA 1
ATOM 1490 C C . ILE B 1 27 ? 0.565 -10.969 -12.938 1 98.5 27 ILE B C 1
ATOM 1492 O O . ILE B 1 27 ? 1.584 -10.281 -12.859 1 98.5 27 ILE B O 1
ATOM 1496 N N . HIS B 1 28 ? 0.139 -11.32 -14.078 1 98.56 28 HIS B N 1
ATOM 1497 C CA . HIS B 1 28 ? 0.621 -10.773 -15.344 1 98.56 28 HIS B CA 1
ATOM 1498 C C . HIS B 1 28 ? -0.537 -10.453 -16.281 1 98.56 28 HIS B C 1
ATOM 1500 O O . HIS B 1 28 ? -1.673 -10.867 -16.031 1 98.56 28 HIS B O 1
ATOM 1506 N N . ARG B 1 29 ? -0.245 -9.594 -17.25 1 97.94 29 ARG B N 1
ATOM 1507 C CA . ARG B 1 29 ? -1.305 -8.977 -18.031 1 97.94 29 ARG B CA 1
ATOM 1508 C C . ARG B 1 29 ? -1.027 -9.109 -19.531 1 97.94 29 ARG B C 1
ATOM 1510 O O . ARG B 1 29 ? 0.102 -9.391 -19.938 1 97.94 29 ARG B O 1
ATOM 1517 N N . ASN B 1 30 ? -2.043 -8.75 -20.266 1 97.88 30 ASN B N 1
ATOM 1518 C CA . ASN B 1 30 ? -1.904 -8.773 -21.719 1 97.88 30 ASN B CA 1
ATOM 1519 C C . ASN B 1 30 ? -1.281 -7.484 -22.234 1 97.88 30 ASN B C 1
ATOM 1521 O O . ASN B 1 30 ? -1.403 -7.168 -23.422 1 97.88 30 ASN B O 1
ATOM 1525 N N . LYS B 1 31 ? -0.62 -6.754 -21.484 1 95.44 31 LYS B N 1
ATOM 1526 C CA . LYS B 1 31 ? -0.138 -5.422 -21.844 1 95.44 31 LYS B CA 1
ATOM 1527 C C . LYS B 1 31 ? 1.35 -5.449 -22.188 1 95.44 31 LYS B C 1
ATOM 1529 O O . LYS B 1 31 ? 1.791 -4.77 -23.109 1 95.44 31 LYS B O 1
ATOM 1534 N N . ASN B 1 32 ? 2.16 -6.074 -21.422 1 97.06 32 ASN B N 1
ATOM 1535 C CA . ASN B 1 32 ? 3.605 -6.18 -21.594 1 97.06 32 ASN B CA 1
ATOM 1536 C C . ASN B 1 32 ? 4.18 -7.363 -20.828 1 97.06 32 ASN B C 1
ATOM 1538 O O . ASN B 1 32 ? 3.434 -8.133 -20.219 1 97.06 32 ASN B O 1
ATOM 1542 N N . LYS B 1 33 ? 5.52 -7.488 -20.828 1 98.06 33 LYS B N 1
ATOM 1543 C CA . LYS B 1 33 ? 6.176 -8.656 -20.25 1 98.06 33 LYS B CA 1
ATOM 1544 C C . LYS B 1 33 ? 6.305 -8.516 -18.734 1 98.06 33 LYS B C 1
ATOM 1546 O O . LYS B 1 33 ? 6.648 -9.477 -18.047 1 98.06 33 LYS B O 1
ATOM 1551 N N . ASN B 1 34 ? 6.051 -7.375 -18.188 1 98.12 34 ASN B N 1
ATOM 1552 C CA . ASN B 1 34 ? 6.246 -7.168 -16.75 1 98.12 34 ASN B CA 1
ATOM 1553 C C . ASN B 1 34 ? 5.254 -7.988 -15.93 1 98.12 34 ASN B C 1
ATOM 1555 O O . ASN B 1 34 ? 4.129 -8.234 -16.359 1 98.12 34 ASN B O 1
ATOM 1559 N N . VAL B 1 35 ? 5.703 -8.375 -14.734 1 98.44 35 VAL B N 1
ATOM 1560 C CA . VAL B 1 35 ? 4.863 -9.203 -13.875 1 98.44 35 VAL B CA 1
ATOM 1561 C C . VAL B 1 35 ? 4.883 -8.641 -12.453 1 98.44 35 VAL B C 1
ATOM 1563 O O . VAL B 1 35 ? 5.855 -8.016 -12.039 1 98.44 35 VAL B O 1
ATOM 1566 N N . VAL B 1 36 ? 3.789 -8.812 -11.805 1 98.38 36 VAL B N 1
ATOM 1567 C CA . VAL B 1 36 ? 3.752 -8.492 -10.383 1 98.38 36 VAL B CA 1
ATOM 1568 C C . VAL B 1 36 ? 4.016 -9.75 -9.555 1 98.38 36 VAL B C 1
ATOM 1570 O O . VAL B 1 36 ? 3.334 -10.766 -9.734 1 98.38 36 VAL B O 1
ATOM 1573 N N . SER B 1 37 ? 4.992 -9.664 -8.703 1 98.5 37 SER B N 1
ATOM 1574 C CA . SER B 1 37 ? 5.402 -10.773 -7.848 1 98.5 37 SER B CA 1
ATOM 1575 C C . SER B 1 37 ? 4.82 -10.641 -6.445 1 98.5 37 SER B C 1
ATOM 1577 O O . SER B 1 37 ? 4.891 -9.57 -5.836 1 98.5 37 SER B O 1
ATOM 1579 N N . TYR B 1 38 ? 4.242 -11.727 -5.945 1 98.38 38 TYR B N 1
ATOM 1580 C CA . TYR B 1 38 ? 3.787 -11.852 -4.566 1 98.38 38 TYR B CA 1
ATOM 1581 C C . TYR B 1 38 ? 4.594 -12.914 -3.822 1 98.38 38 TYR B C 1
ATOM 1583 O O . TYR B 1 38 ? 4.449 -14.109 -4.082 1 98.38 38 TYR B O 1
ATOM 1591 N N . ALA B 1 39 ? 5.406 -12.461 -2.902 1 97.94 39 ALA B N 1
ATOM 1592 C CA . ALA B 1 39 ? 6.328 -13.367 -2.229 1 97.94 39 ALA B CA 1
ATOM 1593 C C . ALA B 1 39 ? 6.168 -13.289 -0.712 1 97.94 39 ALA B C 1
ATOM 1595 O O . ALA B 1 39 ? 6.016 -12.195 -0.155 1 97.94 39 ALA B O 1
ATOM 1596 N N . ALA B 1 40 ? 6.152 -14.453 -0.091 1 97.75 40 ALA B N 1
ATOM 1597 C CA . ALA B 1 40 ? 6.066 -14.492 1.367 1 97.75 40 ALA B CA 1
ATOM 1598 C C . ALA B 1 40 ? 7.387 -14.062 2.004 1 97.75 40 ALA B C 1
ATOM 1600 O O . ALA B 1 40 ? 8.461 -14.438 1.526 1 97.75 40 ALA B O 1
ATOM 1601 N N . ASN B 1 41 ? 7.301 -13.234 2.961 1 96.62 41 ASN B N 1
ATOM 1602 C CA . ASN B 1 41 ? 8.445 -13.031 3.838 1 96.62 41 ASN B CA 1
ATOM 1603 C C . ASN B 1 41 ? 8.594 -14.164 4.852 1 96.62 41 ASN B C 1
ATOM 1605 O O . ASN B 1 41 ? 7.961 -14.141 5.91 1 96.62 41 ASN B O 1
ATOM 1609 N N . HIS B 1 42 ? 9.422 -15.039 4.457 1 95.81 42 HIS B N 1
ATOM 1610 C CA . HIS B 1 42 ? 9.492 -16.344 5.09 1 95.81 42 HIS B CA 1
ATOM 1611 C C . HIS B 1 42 ? 10.938 -16.75 5.363 1 95.81 42 HIS B C 1
ATOM 1613 O O . HIS B 1 42 ? 11.797 -16.641 4.48 1 95.81 42 HIS B O 1
ATOM 1619 N N . VAL B 1 43 ? 11.242 -17.125 6.617 1 93.56 43 VAL B N 1
ATOM 1620 C CA . VAL B 1 43 ? 12.539 -17.672 7.004 1 93.56 43 VAL B CA 1
ATOM 1621 C C . VAL B 1 43 ? 12.336 -18.953 7.82 1 93.56 43 VAL B C 1
ATOM 1623 O O . VAL B 1 43 ? 11.633 -18.938 8.836 1 93.56 43 VAL B O 1
ATOM 1626 N N . ASP B 1 44 ? 12.953 -20.031 7.355 1 93.69 44 ASP B N 1
ATOM 1627 C CA . ASP B 1 44 ? 12.969 -21.312 8.07 1 93.69 44 ASP B CA 1
ATOM 1628 C C . ASP B 1 44 ? 11.555 -21.766 8.43 1 93.69 44 ASP B C 1
ATOM 1630 O O . ASP B 1 44 ? 11.281 -22.094 9.586 1 93.69 44 ASP B O 1
ATOM 1634 N N . GLY B 1 45 ? 10.773 -21.625 7.609 1 92.25 45 GLY B N 1
ATOM 1635 C CA . GLY B 1 45 ? 9.438 -22.172 7.77 1 92.25 45 GLY B CA 1
ATOM 1636 C C . GLY B 1 45 ? 8.477 -21.234 8.469 1 92.25 45 GLY B C 1
ATOM 1637 O O . GLY B 1 45 ? 7.332 -21.594 8.75 1 92.25 45 GLY B O 1
ATOM 1638 N N . VAL B 1 46 ? 8.891 -20.078 8.781 1 95.56 46 VAL B N 1
ATOM 1639 C CA . VAL B 1 46 ? 8.047 -19.156 9.531 1 95.56 46 VAL B CA 1
ATOM 1640 C C . VAL B 1 46 ? 7.836 -17.875 8.727 1 95.56 46 VAL B C 1
ATOM 1642 O O . VAL B 1 46 ? 8.797 -17.266 8.258 1 95.56 46 VAL B O 1
ATOM 1645 N N . ILE B 1 47 ? 6.527 -17.516 8.578 1 96.81 47 ILE B N 1
ATOM 1646 C CA . ILE B 1 47 ? 6.176 -16.266 7.91 1 96.81 47 ILE B CA 1
ATOM 1647 C C . ILE B 1 47 ? 6.23 -15.117 8.914 1 96.81 47 ILE B C 1
ATOM 1649 O O . ILE B 1 47 ? 5.77 -15.258 10.047 1 96.81 47 ILE B O 1
ATOM 1653 N N . ASP B 1 48 ? 6.801 -14.031 8.445 1 94.62 48 ASP B N 1
ATOM 1654 C CA . ASP B 1 48 ? 6.879 -12.836 9.281 1 94.62 48 ASP B CA 1
ATOM 1655 C C . ASP B 1 48 ? 5.492 -12.242 9.523 1 94.62 48 ASP B C 1
ATOM 1657 O O . ASP B 1 48 ? 4.863 -11.727 8.594 1 94.62 48 ASP B O 1
ATOM 1661 N N . ALA B 1 49 ? 5.082 -12.234 10.727 1 88.06 49 ALA B N 1
ATOM 1662 C CA . ALA B 1 49 ? 3.729 -11.797 11.055 1 88.06 49 ALA B CA 1
ATOM 1663 C C . ALA B 1 49 ? 3.562 -10.305 10.82 1 88.06 49 ALA B C 1
ATOM 1665 O O . ALA B 1 49 ? 2.461 -9.836 10.516 1 88.06 49 ALA B O 1
ATOM 1666 N N . LYS B 1 50 ? 4.586 -9.523 10.938 1 82.62 50 LYS B N 1
ATOM 1667 C CA . LYS B 1 50 ? 4.508 -8.07 10.805 1 82.62 50 LYS B CA 1
ATOM 1668 C C . LYS B 1 50 ? 4.449 -7.66 9.336 1 82.62 50 LYS B C 1
ATOM 1670 O O . LYS B 1 50 ? 3.895 -6.609 9 1 82.62 50 LYS B O 1
ATOM 1675 N N . ASP B 1 51 ? 5.066 -8.477 8.523 1 91.12 51 ASP B N 1
ATOM 1676 C CA . ASP B 1 51 ? 5.117 -8.234 7.086 1 91.12 51 ASP B CA 1
ATOM 1677 C C . ASP B 1 51 ? 5.098 -9.547 6.309 1 91.12 51 ASP B C 1
ATOM 1679 O O . ASP B 1 51 ? 6.121 -9.961 5.758 1 91.12 51 ASP B O 1
ATOM 1683 N N . PRO B 1 52 ? 3.924 -10.055 6.191 1 95.5 52 PRO B N 1
ATOM 1684 C CA . PRO B 1 52 ? 3.852 -11.438 5.711 1 95.5 52 PRO B CA 1
ATOM 1685 C C . PRO B 1 52 ? 4.094 -11.555 4.211 1 95.5 52 PRO B C 1
ATOM 1687 O O . PRO B 1 52 ? 4.477 -12.625 3.725 1 95.5 52 PRO B O 1
ATOM 1690 N N . LEU B 1 53 ? 3.855 -10.508 3.48 1 96.12 53 LEU B N 1
ATOM 1691 C CA . LEU B 1 53 ? 3.855 -10.594 2.025 1 96.12 53 LEU B CA 1
ATOM 1692 C C . LEU B 1 53 ? 4.48 -9.352 1.403 1 96.12 53 LEU B C 1
ATOM 1694 O O . LEU B 1 53 ? 4.199 -8.234 1.833 1 96.12 53 LEU B O 1
ATOM 1698 N N . THR B 1 54 ? 5.453 -9.578 0.443 1 93.94 54 THR B N 1
ATOM 1699 C CA . THR B 1 54 ? 6.016 -8.508 -0.369 1 93.94 54 THR B CA 1
ATOM 1700 C C . THR B 1 54 ? 5.449 -8.547 -1.786 1 93.94 54 THR B C 1
ATOM 1702 O O . THR B 1 54 ? 5.406 -9.602 -2.414 1 93.94 54 THR B O 1
ATOM 1705 N N . VAL B 1 55 ? 4.98 -7.367 -2.246 1 95.94 55 VAL B N 1
ATOM 1706 C CA . VAL B 1 55 ? 4.434 -7.238 -3.594 1 95.94 55 VAL B CA 1
ATOM 1707 C C . VAL B 1 55 ? 5.262 -6.238 -4.395 1 95.94 55 VAL B C 1
ATOM 1709 O O . VAL B 1 55 ? 5.434 -5.09 -3.975 1 95.94 55 VAL B O 1
ATOM 1712 N N . ASP B 1 56 ? 5.793 -6.629 -5.559 1 95.56 56 ASP B N 1
ATOM 1713 C CA . ASP B 1 56 ? 6.547 -5.691 -6.387 1 95.56 56 ASP B CA 1
ATOM 1714 C C . ASP B 1 56 ? 6.562 -6.137 -7.848 1 95.56 56 ASP B C 1
ATOM 1716 O O . ASP B 1 56 ? 6.199 -7.273 -8.156 1 95.56 56 ASP B O 1
ATOM 1720 N N . TRP B 1 57 ? 6.949 -5.27 -8.719 1 96.81 57 TRP B N 1
ATOM 1721 C CA . TRP B 1 57 ? 7.105 -5.516 -10.148 1 96.81 57 TRP B CA 1
ATOM 1722 C C . TRP B 1 57 ? 8.453 -6.164 -10.453 1 96.81 57 TRP B C 1
ATOM 1724 O O . TRP B 1 57 ? 9.477 -5.77 -9.883 1 96.81 57 TRP B O 1
ATOM 1734 N N . ILE B 1 58 ? 8.43 -7.137 -11.273 1 98.19 58 ILE B N 1
ATOM 1735 C CA . ILE B 1 58 ? 9.602 -7.543 -12.039 1 98.19 58 ILE B CA 1
ATOM 1736 C C . ILE B 1 58 ? 9.516 -6.984 -13.461 1 98.19 58 ILE B C 1
ATOM 1738 O O . ILE B 1 58 ? 8.633 -7.375 -14.234 1 98.19 58 ILE B O 1
ATOM 1742 N N . MET B 1 59 ? 10.461 -6.09 -13.789 1 97.81 59 MET B N 1
ATOM 1743 C CA . MET B 1 59 ? 10.375 -5.305 -15.023 1 97.81 59 MET B CA 1
ATOM 1744 C C . MET B 1 59 ? 11.094 -6.008 -16.172 1 97.81 59 MET B C 1
ATOM 1746 O O . MET B 1 59 ? 12.125 -5.527 -16.641 1 97.81 59 MET B O 1
ATOM 1750 N N . PHE B 1 60 ? 10.445 -6.957 -16.703 1 98.06 60 PHE B N 1
ATOM 1751 C CA . PHE B 1 60 ? 11.039 -7.777 -17.75 1 98.06 60 PHE B CA 1
ATOM 1752 C C . PHE B 1 60 ? 11.125 -6.992 -19.062 1 98.06 60 PHE B C 1
ATOM 1754 O O . PHE B 1 60 ? 11.859 -7.383 -19.969 1 98.06 60 PHE B O 1
ATOM 1761 N N . GLU B 1 61 ? 10.422 -5.879 -19.203 1 97.19 61 GLU B N 1
ATOM 1762 C CA . GLU B 1 61 ? 10.516 -5.027 -20.375 1 97.19 61 GLU B CA 1
ATOM 1763 C C . GLU B 1 61 ? 11.844 -4.27 -20.422 1 97.19 61 GLU B C 1
ATOM 1765 O O . GLU B 1 61 ? 12.258 -3.791 -21.469 1 97.19 61 GLU B O 1
ATOM 1770 N N . ASN B 1 62 ? 12.414 -4.199 -19.328 1 96.44 62 ASN B N 1
ATOM 1771 C CA . ASN B 1 62 ? 13.617 -3.379 -19.219 1 96.44 62 ASN B CA 1
ATOM 1772 C C . ASN B 1 62 ? 14.883 -4.207 -19.438 1 96.44 62 ASN B C 1
ATOM 1774 O O . ASN B 1 62 ? 14.859 -5.43 -19.297 1 96.44 62 ASN B O 1
ATOM 1778 N N . ASN B 1 63 ? 16.047 -3.314 -19.75 1 94.81 63 ASN B N 1
ATOM 1779 C CA . ASN B 1 63 ? 17.406 -3.844 -19.812 1 94.81 63 ASN B CA 1
ATOM 1780 C C . ASN B 1 63 ? 18.406 -2.893 -19.156 1 94.81 63 ASN B C 1
ATOM 1782 O O . ASN B 1 63 ? 18.719 -1.839 -19.703 1 94.81 63 ASN B O 1
ATOM 1786 N N . PRO B 1 64 ? 18.875 -3.232 -18.109 1 95.62 64 PRO B N 1
ATOM 1787 C CA . PRO B 1 64 ? 18.734 -4.523 -17.438 1 95.62 64 PRO B CA 1
ATOM 1788 C C . PRO B 1 64 ? 17.391 -4.676 -16.734 1 95.62 64 PRO B C 1
ATOM 1790 O O . PRO B 1 64 ? 16.719 -3.68 -16.453 1 95.62 64 PRO B O 1
ATOM 1793 N N . VAL B 1 65 ? 16.953 -5.988 -16.469 1 96 65 VAL B N 1
ATOM 1794 C CA . VAL B 1 65 ? 15.734 -6.289 -15.719 1 96 65 VAL B CA 1
ATOM 1795 C C . VAL B 1 65 ? 15.891 -5.82 -14.273 1 96 65 VAL B C 1
ATOM 1797 O O . VAL B 1 65 ? 16.906 -6.098 -13.633 1 96 65 VAL B O 1
ATOM 1800 N N . GLY B 1 66 ? 14.953 -5.148 -13.805 1 96.19 66 GLY B N 1
ATOM 1801 C CA . GLY B 1 66 ? 14.945 -4.66 -12.438 1 96.19 66 GLY B CA 1
ATOM 1802 C C . GLY B 1 66 ? 13.633 -4.891 -11.719 1 96.19 66 GLY B C 1
ATOM 1803 O O . GLY B 1 66 ? 12.734 -5.547 -12.258 1 96.19 66 GLY B O 1
ATOM 1804 N N . ARG B 1 67 ? 13.609 -4.496 -10.43 1 96.06 67 ARG B N 1
ATOM 1805 C CA . ARG B 1 67 ? 12.398 -4.551 -9.609 1 96.06 67 ARG B CA 1
ATOM 1806 C C . ARG B 1 67 ? 11.922 -3.15 -9.234 1 96.06 67 ARG B C 1
ATOM 1808 O O . ARG B 1 67 ? 12.734 -2.234 -9.078 1 96.06 67 ARG B O 1
ATOM 1815 N N . GLU B 1 68 ? 10.633 -3.012 -9.234 1 92.44 68 GLU B N 1
ATOM 1816 C CA . GLU B 1 68 ? 10.031 -1.744 -8.828 1 92.44 68 GLU B CA 1
ATOM 1817 C C . GLU B 1 68 ? 8.852 -1.968 -7.887 1 92.44 68 GLU B C 1
ATOM 1819 O O . GLU B 1 68 ? 8 -2.822 -8.141 1 92.44 68 GLU B O 1
ATOM 1824 N N . GLY B 1 69 ? 8.844 -1.229 -6.805 1 90.12 69 GLY B N 1
ATOM 1825 C CA . GLY B 1 69 ? 7.668 -1.284 -5.945 1 90.12 69 GLY B CA 1
ATOM 1826 C C . GLY B 1 69 ? 6.41 -0.771 -6.621 1 90.12 69 GLY B C 1
ATOM 1827 O O . GLY B 1 69 ? 6.484 -0.058 -7.625 1 90.12 69 GLY B O 1
ATOM 1828 N N . LEU B 1 70 ? 5.266 -1.092 -5.961 1 90.44 70 LEU B N 1
ATOM 1829 C CA . LEU B 1 70 ? 4 -0.557 -6.449 1 90.44 70 LEU B CA 1
ATOM 1830 C C . LEU B 1 70 ? 3.848 0.913 -6.074 1 90.44 70 LEU B C 1
ATOM 1832 O O . LEU B 1 70 ? 4.219 1.315 -4.969 1 90.44 70 LEU B O 1
ATOM 1836 N N . ASN B 1 71 ? 3.385 1.634 -7.035 1 85.25 71 ASN B N 1
ATOM 1837 C CA . ASN B 1 71 ? 2.99 2.986 -6.656 1 85.25 71 ASN B CA 1
ATOM 1838 C C . ASN B 1 71 ? 1.682 2.99 -5.871 1 85.25 71 ASN B C 1
ATOM 1840 O O . ASN B 1 71 ? 1.064 1.94 -5.684 1 85.25 71 ASN B O 1
ATOM 1844 N N . MET B 1 72 ? 1.301 4.148 -5.367 1 81.38 72 MET B N 1
ATOM 1845 C CA . MET B 1 72 ? 0.172 4.223 -4.441 1 81.38 72 MET B CA 1
ATOM 1846 C C . MET B 1 72 ? -1.124 3.809 -5.133 1 81.38 72 MET B C 1
ATOM 1848 O O . MET B 1 72 ? -1.967 3.143 -4.527 1 81.38 72 MET B O 1
ATOM 1852 N N . ILE B 1 73 ? -1.329 4.191 -6.32 1 81.44 73 ILE B N 1
ATOM 1853 C CA . ILE B 1 73 ? -2.541 3.828 -7.047 1 81.44 73 ILE B CA 1
ATOM 1854 C C . ILE B 1 73 ? -2.594 2.314 -7.238 1 81.44 73 ILE B C 1
ATOM 1856 O O . ILE B 1 73 ? -3.635 1.69 -7.02 1 81.44 73 ILE B O 1
ATOM 1860 N N . GLU B 1 74 ? -1.497 1.769 -7.629 1 88.69 74 GLU B N 1
ATOM 1861 C CA . GLU B 1 74 ? -1.414 0.322 -7.809 1 88.69 74 GLU B CA 1
ATOM 1862 C C . GLU B 1 74 ? -1.726 -0.413 -6.508 1 88.69 74 GLU B C 1
ATOM 1864 O O . GLU B 1 74 ? -2.473 -1.394 -6.508 1 88.69 74 GLU B O 1
ATOM 1869 N N . ARG B 1 75 ? -1.212 0.018 -5.473 1 88 75 ARG B N 1
ATOM 1870 C CA . ARG B 1 75 ? -1.39 -0.6 -4.164 1 88 75 ARG B CA 1
ATOM 1871 C C . ARG B 1 75 ? -2.85 -0.546 -3.727 1 88 75 ARG B C 1
ATOM 1873 O O . ARG B 1 75 ? -3.355 -1.489 -3.115 1 88 75 ARG B O 1
ATOM 1880 N N . ASN B 1 76 ? -3.518 0.472 -4.094 1 78.75 76 ASN B N 1
ATOM 1881 C CA . ASN B 1 76 ? -4.871 0.68 -3.592 1 78.75 76 ASN B CA 1
ATOM 1882 C C . ASN B 1 76 ? -5.91 0.034 -4.504 1 78.75 76 ASN B C 1
ATOM 1884 O O . ASN B 1 76 ? -7.035 -0.236 -4.078 1 78.75 76 ASN B O 1
ATOM 1888 N N . THR B 1 77 ? -5.594 -0.177 -5.73 1 80.88 77 THR B N 1
ATOM 1889 C CA . THR B 1 77 ? -6.703 -0.465 -6.633 1 80.88 77 THR B CA 1
ATOM 1890 C C . THR B 1 77 ? -6.457 -1.763 -7.398 1 80.88 77 THR B C 1
ATOM 1892 O O . THR B 1 77 ? -7.387 -2.537 -7.633 1 80.88 77 THR B O 1
ATOM 1895 N N . ALA B 1 78 ? -5.32 -2.027 -7.809 1 86.62 78 ALA B N 1
ATOM 1896 C CA . ALA B 1 78 ? -5.133 -3.092 -8.789 1 86.62 78 ALA B CA 1
ATOM 1897 C C . ALA B 1 78 ? -4.312 -4.238 -8.211 1 86.62 78 ALA B C 1
ATOM 1899 O O . ALA B 1 78 ? -4.723 -5.398 -8.266 1 86.62 78 ALA B O 1
ATOM 1900 N N . TYR B 1 79 ? -3.238 -3.92 -7.547 1 93.44 79 TYR B N 1
ATOM 1901 C CA . TYR B 1 79 ? -2.273 -4.965 -7.227 1 93.44 79 TYR B CA 1
ATOM 1902 C C . TYR B 1 79 ? -2.104 -5.105 -5.719 1 93.44 79 TYR B C 1
ATOM 1904 O O . TYR B 1 79 ? -1.445 -6.035 -5.246 1 93.44 79 TYR B O 1
ATOM 1912 N N . GLY B 1 80 ? -2.703 -4.246 -5.062 1 90.94 80 GLY B N 1
ATOM 1913 C CA . GLY B 1 80 ? -2.572 -4.289 -3.617 1 90.94 80 GLY B CA 1
ATOM 1914 C C . GLY B 1 80 ? -3.303 -5.457 -2.984 1 90.94 80 GLY B C 1
ATOM 1915 O O . GLY B 1 80 ? -4.164 -6.07 -3.613 1 90.94 80 GLY B O 1
ATOM 1916 N N . VAL B 1 81 ? -2.879 -5.758 -1.68 1 93.19 81 VAL B N 1
ATOM 1917 C CA . VAL B 1 81 ? -3.488 -6.844 -0.916 1 93.19 81 VAL B CA 1
ATOM 1918 C C . VAL B 1 81 ? -3.729 -6.391 0.523 1 93.19 81 VAL B C 1
ATOM 1920 O O . VAL B 1 81 ? -2.977 -5.566 1.055 1 93.19 81 VAL B O 1
ATOM 1923 N N . ALA B 1 82 ? -4.824 -6.93 1.019 1 88.88 82 ALA B N 1
ATOM 1924 C CA . ALA B 1 82 ? -5 -6.934 2.469 1 88.88 82 ALA B CA 1
ATOM 1925 C C . ALA B 1 82 ? -4.617 -8.281 3.066 1 88.88 82 ALA B C 1
ATOM 1927 O O . ALA B 1 82 ? -5.062 -9.328 2.59 1 88.88 82 ALA B O 1
ATOM 1928 N N . VAL B 1 83 ? -3.701 -8.195 4.082 1 92 83 VAL B N 1
ATOM 1929 C CA . VAL B 1 83 ? -3.256 -9.422 4.723 1 92 83 VAL B CA 1
ATOM 1930 C C . VAL B 1 83 ? -3.543 -9.359 6.219 1 92 83 VAL B C 1
ATOM 1932 O O . VAL B 1 83 ? -3.133 -8.422 6.898 1 92 83 VAL B O 1
ATOM 1935 N N . THR B 1 84 ? -4.27 -10.336 6.66 1 89.56 84 THR B N 1
ATOM 1936 C CA . THR B 1 84 ? -4.598 -10.422 8.078 1 89.56 84 THR B CA 1
ATOM 1937 C C . THR B 1 84 ? -4.363 -11.836 8.609 1 89.56 84 THR B C 1
ATOM 1939 O O . THR B 1 84 ? -4.465 -12.805 7.855 1 89.56 84 THR B O 1
ATOM 1942 N N . PRO B 1 85 ? -3.998 -11.906 9.945 1 91.12 85 PRO B N 1
ATOM 1943 C CA . PRO B 1 85 ? -3.912 -13.258 10.508 1 91.12 85 PRO B CA 1
ATOM 1944 C C . PRO B 1 85 ? -5.211 -14.047 10.344 1 91.12 85 PRO B C 1
ATOM 1946 O O . PRO B 1 85 ? -6.301 -13.469 10.422 1 91.12 85 PRO B O 1
ATOM 1949 N N . TRP B 1 86 ? -5.055 -15.328 10.125 1 94.31 86 TRP B N 1
ATOM 1950 C CA . TRP B 1 86 ? -6.23 -16.188 10.047 1 94.31 86 TRP B CA 1
ATOM 1951 C C . TRP B 1 86 ? -6.656 -16.641 11.438 1 94.31 86 TRP B C 1
ATOM 1953 O O . TRP B 1 86 ? -5.965 -17.438 12.078 1 94.31 86 TRP B O 1
ATOM 1963 N N . GLU B 1 87 ? -7.742 -16.172 11.781 1 90.69 87 GLU B N 1
ATOM 1964 C CA . GLU B 1 87 ? -8.227 -16.531 13.117 1 90.69 87 GLU B CA 1
ATOM 1965 C C . GLU B 1 87 ? -8.398 -18.031 13.258 1 90.69 87 GLU B C 1
ATOM 1967 O O . GLU B 1 87 ? -9.016 -18.672 12.398 1 90.69 87 GLU B O 1
ATOM 1972 N N . GLY B 1 88 ? -7.84 -18.578 14.344 1 93.19 88 GLY B N 1
ATOM 1973 C CA . GLY B 1 88 ? -7.98 -19.984 14.625 1 93.19 88 GLY B CA 1
ATOM 1974 C C . GLY B 1 88 ? -6.98 -20.844 13.867 1 93.19 88 GLY B C 1
ATOM 1975 O O . GLY B 1 88 ? -6.973 -22.078 14.016 1 93.19 88 GLY B O 1
ATOM 1976 N N . LYS B 1 89 ? -6.215 -20.328 13.008 1 94.5 89 LYS B N 1
ATOM 1977 C CA . LYS B 1 89 ? -5.195 -21.047 12.25 1 94.5 89 LYS B CA 1
ATOM 1978 C C . LYS B 1 89 ? -3.824 -20.391 12.414 1 94.5 89 LYS B C 1
ATOM 1980 O O . LYS B 1 89 ? -3.416 -19.578 11.586 1 94.5 89 LYS B O 1
ATOM 1985 N N . ALA B 1 90 ? -3.109 -20.844 13.383 1 91.38 90 ALA B N 1
ATOM 1986 C CA . ALA B 1 90 ? -1.813 -20.25 13.695 1 91.38 90 ALA B CA 1
ATOM 1987 C C . ALA B 1 90 ? -0.864 -20.359 12.5 1 91.38 90 ALA B C 1
ATOM 1989 O O . ALA B 1 90 ? -0.74 -21.406 11.891 1 91.38 90 ALA B O 1
ATOM 1990 N N . GLY B 1 91 ? -0.309 -19.281 12.172 1 94.12 91 GLY B N 1
ATOM 1991 C CA . GLY B 1 91 ? 0.688 -19.266 11.117 1 94.12 91 GLY B CA 1
ATOM 1992 C C . GLY B 1 91 ? 0.091 -19.047 9.734 1 94.12 91 GLY B C 1
ATOM 1993 O O . GLY B 1 91 ? 0.817 -19 8.742 1 94.12 91 GLY B O 1
ATOM 1994 N N . SER B 1 92 ? -1.181 -18.984 9.68 1 96.69 92 SER B N 1
ATOM 1995 C CA . SER B 1 92 ? -1.857 -18.75 8.406 1 96.69 92 SER B CA 1
ATOM 1996 C C . SER B 1 92 ? -2.385 -17.312 8.32 1 96.69 92 SER B C 1
ATOM 1998 O O . SER B 1 92 ? -2.682 -16.688 9.344 1 96.69 92 SER B O 1
ATOM 2000 N N . TYR B 1 93 ? -2.461 -16.875 7.105 1 96.94 93 TYR B N 1
ATOM 2001 C CA . TYR B 1 93 ? -2.932 -15.516 6.852 1 96.94 93 TYR B CA 1
ATOM 2002 C C . TYR B 1 93 ? -3.992 -15.508 5.758 1 96.94 93 TYR B C 1
ATOM 2004 O O . TYR B 1 93 ? -3.928 -16.297 4.812 1 96.94 93 TYR B O 1
ATOM 2012 N N . LYS B 1 94 ? -4.961 -14.648 5.953 1 96.44 94 LYS B N 1
ATOM 2013 C CA . LYS B 1 94 ? -5.945 -14.344 4.922 1 96.44 94 LYS B CA 1
ATOM 2014 C C . LYS B 1 94 ? -5.453 -13.227 4.004 1 96.44 94 LYS B C 1
ATOM 2016 O O . LYS B 1 94 ? -5.023 -12.172 4.477 1 96.44 94 LYS B O 1
ATOM 2021 N N . VAL B 1 95 ? -5.461 -13.469 2.727 1 96.81 95 VAL B N 1
ATOM 2022 C CA . VAL B 1 95 ? -5.055 -12.5 1.718 1 96.81 95 VAL B CA 1
ATOM 2023 C C . VAL B 1 95 ? -6.246 -12.156 0.82 1 96.81 95 VAL B C 1
ATOM 2025 O O . VAL B 1 95 ? -6.918 -13.055 0.305 1 96.81 95 VAL B O 1
ATOM 2028 N N . ILE B 1 96 ? -6.531 -10.836 0.67 1 94.69 96 ILE B N 1
ATOM 2029 C CA . ILE B 1 96 ? -7.547 -10.352 -0.253 1 94.69 96 ILE B CA 1
ATOM 2030 C C . ILE B 1 96 ? -6.91 -9.406 -1.272 1 94.69 96 ILE B C 1
ATOM 2032 O O . ILE B 1 96 ? -6.395 -8.344 -0.912 1 94.69 96 ILE B O 1
ATOM 2036 N N . LEU B 1 97 ? -6.945 -9.844 -2.512 1 94.25 97 LEU B N 1
ATOM 2037 C CA . LEU B 1 97 ? -6.48 -8.992 -3.596 1 94.25 97 LEU B CA 1
ATOM 2038 C C . LEU B 1 97 ? -7.48 -7.867 -3.867 1 94.25 97 LEU B C 1
ATOM 2040 O O . LEU B 1 97 ? -8.695 -8.094 -3.857 1 94.25 97 LEU B O 1
ATOM 2044 N N . ALA B 1 98 ? -6.922 -6.688 -4.129 1 88.06 98 ALA B N 1
ATOM 2045 C CA . ALA B 1 98 ? -7.781 -5.562 -4.488 1 88.06 98 ALA B CA 1
ATOM 2046 C C . ALA B 1 98 ? -8.586 -5.867 -5.75 1 88.06 98 ALA B C 1
ATOM 2048 O O . ALA B 1 98 ? -9.734 -5.445 -5.879 1 88.06 98 ALA B O 1
ATOM 2049 N N . SER B 1 99 ? -8.094 -6.637 -6.66 1 88.12 99 SER B N 1
ATOM 2050 C CA . SER B 1 99 ? -8.742 -6.949 -7.934 1 88.12 99 SER B CA 1
ATOM 2051 C C . SER B 1 99 ? -9.727 -8.102 -7.781 1 88.12 99 SER B C 1
ATOM 2053 O O . SER B 1 99 ? -10.547 -8.344 -8.672 1 88.12 99 SER B O 1
ATOM 2055 N N . LEU B 1 100 ? -9.617 -8.828 -6.77 1 92 100 LEU B N 1
ATOM 2056 C CA . LEU B 1 100 ? -10.477 -9.977 -6.5 1 92 100 LEU B CA 1
ATOM 2057 C C . LEU B 1 100 ? -11 -9.938 -5.07 1 92 100 LEU B C 1
ATOM 2059 O O . LEU B 1 100 ? -10.742 -10.859 -4.285 1 92 100 LEU B O 1
ATOM 2063 N N . PRO B 1 101 ? -11.875 -9.008 -4.855 1 89.56 101 PRO B N 1
ATOM 2064 C CA . PRO B 1 101 ? -12.234 -8.789 -3.451 1 89.56 101 PRO B CA 1
ATOM 2065 C C . PRO B 1 101 ? -13.117 -9.906 -2.889 1 89.56 101 PRO B C 1
ATOM 2067 O O . PRO B 1 101 ? -13.211 -10.07 -1.671 1 89.56 101 PRO B O 1
ATOM 2070 N N . ASP B 1 102 ? -13.703 -10.68 -3.76 1 91.94 102 ASP B N 1
ATOM 2071 C CA . ASP B 1 102 ? -14.586 -11.75 -3.305 1 91.94 102 ASP B CA 1
ATOM 2072 C C . ASP B 1 102 ? -13.812 -13.055 -3.119 1 91.94 102 ASP B C 1
ATOM 2074 O O . ASP B 1 102 ? -14.383 -14.062 -2.711 1 91.94 102 ASP B O 1
ATOM 2078 N N . LYS B 1 103 ? -12.625 -13 -3.41 1 95.94 103 LYS B N 1
ATOM 2079 C CA . LYS B 1 103 ? -11.805 -14.203 -3.326 1 95.94 103 LYS B CA 1
ATOM 2080 C C . LYS B 1 103 ? -10.938 -14.195 -2.072 1 95.94 103 LYS B C 1
ATOM 2082 O O . LYS B 1 103 ? -10.148 -13.273 -1.868 1 95.94 103 LYS B O 1
ATOM 2087 N N . VAL B 1 104 ? -11.102 -15.227 -1.298 1 97.19 104 VAL B N 1
ATOM 2088 C CA . VAL B 1 104 ? -10.25 -15.375 -0.122 1 97.19 104 VAL B CA 1
ATOM 2089 C C . VAL B 1 104 ? -9.086 -16.312 -0.446 1 97.19 104 VAL B C 1
ATOM 2091 O O . VAL B 1 104 ? -9.289 -17.422 -0.919 1 97.19 104 VAL B O 1
ATOM 2094 N N . ILE B 1 105 ? -7.902 -15.852 -0.15 1 98.38 105 ILE B N 1
ATOM 2095 C CA . ILE B 1 105 ? -6.684 -16.625 -0.365 1 98.38 105 ILE B CA 1
ATOM 2096 C C . ILE B 1 105 ? -6.004 -16.891 0.974 1 98.38 105 ILE B C 1
ATOM 2098 O O . ILE B 1 105 ? -5.828 -15.984 1.784 1 98.38 105 ILE B O 1
ATOM 2102 N N . GLU B 1 106 ? -5.641 -18.125 1.209 1 98.56 106 GLU B N 1
ATOM 2103 C CA . GLU B 1 106 ? -4.895 -18.484 2.414 1 98.56 106 GLU B CA 1
ATOM 2104 C C . GLU B 1 106 ? -3.398 -18.547 2.135 1 98.56 106 GLU B C 1
ATOM 2106 O O . GLU B 1 106 ? -2.953 -19.344 1.304 1 98.56 106 GLU B O 1
ATOM 2111 N N . LEU B 1 107 ? -2.697 -17.797 2.793 1 98.44 107 LEU B N 1
ATOM 2112 C CA . LEU B 1 107 ? -1.239 -17.859 2.795 1 98.44 107 LEU B CA 1
ATOM 2113 C C . LEU B 1 107 ? -0.728 -18.641 3.998 1 98.44 107 LEU B C 1
ATOM 2115 O O . LEU B 1 107 ? -1.051 -18.312 5.141 1 98.44 107 LEU B O 1
ATOM 2119 N N . HIS B 1 108 ? 0.022 -19.672 3.748 1 98.12 108 HIS B N 1
ATOM 2120 C CA . HIS B 1 108 ? 0.559 -20.484 4.836 1 98.12 108 HIS B CA 1
ATOM 2121 C C . HIS B 1 108 ? 1.735 -21.328 4.363 1 98.12 108 HIS B C 1
ATOM 2123 O O . HIS B 1 108 ? 2.174 -21.203 3.217 1 98.12 108 HIS B O 1
ATOM 2129 N N . VAL B 1 109 ? 2.326 -22.141 5.336 1 97.88 109 VAL B N 1
ATOM 2130 C CA . VAL B 1 109 ? 3.508 -22.953 5.039 1 97.88 109 VAL B CA 1
ATOM 2131 C C . VAL B 1 109 ? 3.123 -24.422 4.969 1 97.88 109 VAL B C 1
ATOM 2133 O O . VAL B 1 109 ? 2.443 -24.938 5.859 1 97.88 109 VAL B O 1
ATOM 2136 N N . VAL B 1 110 ? 3.439 -25.031 3.85 1 96.31 110 VAL B N 1
ATOM 2137 C CA . VAL B 1 110 ? 3.295 -26.469 3.641 1 96.3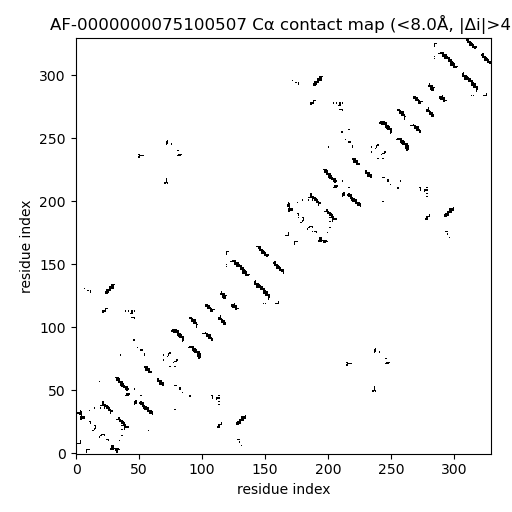1 110 VAL B CA 1
ATOM 2138 C C . VAL B 1 110 ? 4.656 -27.094 3.334 1 96.31 110 VAL B C 1
ATOM 2140 O O . VAL B 1 110 ? 5.344 -26.656 2.4 1 96.31 110 VAL B O 1
ATOM 2143 N N . ASP B 1 111 ? 5.027 -28.062 4.156 1 95.38 111 ASP B N 1
ATOM 2144 C CA . ASP B 1 111 ? 6.305 -28.75 3.982 1 95.38 111 ASP B CA 1
ATOM 2145 C C . ASP B 1 111 ? 7.457 -27.75 3.916 1 95.38 111 ASP B C 1
ATOM 2147 O O . ASP B 1 111 ? 8.305 -27.828 3.023 1 95.38 111 ASP B O 1
ATOM 2151 N N . GLY B 1 112 ? 7.383 -26.75 4.684 1 95.38 112 GLY B N 1
ATOM 2152 C CA . GLY B 1 112 ? 8.453 -25.797 4.867 1 95.38 112 GLY B CA 1
ATOM 2153 C C . GLY B 1 112 ? 8.445 -24.688 3.83 1 95.38 112 GLY B C 1
ATOM 2154 O O . GLY B 1 112 ? 9.297 -23.797 3.861 1 95.38 112 GLY B O 1
ATOM 2155 N N . LYS B 1 113 ? 7.457 -24.703 2.885 1 96 113 LYS B N 1
ATOM 2156 C CA . LYS B 1 113 ? 7.414 -23.703 1.823 1 96 113 LYS B CA 1
ATOM 2157 C C . LYS B 1 113 ? 6.125 -22.875 1.894 1 96 113 LYS B C 1
ATOM 2159 O O . LYS B 1 113 ? 5.055 -23.422 2.168 1 96 113 LYS B O 1
ATOM 2164 N N . PRO B 1 114 ? 6.277 -21.609 1.641 1 98.12 114 PRO B N 1
ATOM 2165 C CA . PRO B 1 114 ? 5.047 -20.812 1.604 1 98.12 114 PRO B CA 1
ATOM 2166 C C . PRO B 1 114 ? 4.207 -21.078 0.36 1 98.12 114 PRO B C 1
ATOM 2168 O O . PRO B 1 114 ? 4.75 -21.25 -0.734 1 98.12 114 PRO B O 1
ATOM 2171 N N . VAL B 1 115 ? 2.916 -21.172 0.558 1 98.25 115 VAL B N 1
ATOM 2172 C CA . VAL B 1 115 ? 1.979 -21.438 -0.53 1 98.25 115 VAL B CA 1
ATOM 2173 C C . VAL B 1 115 ? 0.721 -20.594 -0.34 1 98.25 115 VAL B C 1
ATOM 2175 O O . VAL B 1 115 ? 0.401 -20.188 0.78 1 98.25 115 VAL B O 1
ATOM 2178 N N . ALA B 1 116 ? 0.069 -20.297 -1.407 1 98.69 116 ALA B N 1
ATOM 2179 C CA . ALA B 1 116 ? -1.244 -19.656 -1.431 1 98.69 116 ALA B CA 1
ATOM 2180 C C . ALA B 1 116 ? -2.322 -20.625 -1.892 1 98.69 116 ALA B C 1
ATOM 2182 O O . ALA B 1 116 ? -2.227 -21.203 -2.98 1 98.69 116 ALA B O 1
ATOM 2183 N N . HIS B 1 117 ? -3.318 -20.797 -1.04 1 98.81 117 HIS B N 1
ATOM 2184 C CA . HIS B 1 117 ? -4.434 -21.672 -1.395 1 98.81 117 HIS B CA 1
ATOM 2185 C C . HIS B 1 117 ? -5.738 -20.875 -1.477 1 98.81 117 HIS B C 1
ATOM 2187 O O . HIS B 1 117 ? -5.953 -19.953 -0.704 1 98.81 117 HIS B O 1
ATOM 2193 N N . THR B 1 118 ? -6.59 -21.312 -2.418 1 98.56 118 THR B N 1
ATOM 2194 C CA . THR B 1 118 ? -7.91 -20.703 -2.572 1 98.56 118 THR B CA 1
ATOM 2195 C C . THR B 1 118 ? -8.883 -21.688 -3.221 1 98.56 118 THR B C 1
ATOM 2197 O O . THR B 1 118 ? -8.5 -22.812 -3.555 1 98.56 118 THR B O 1
ATOM 2200 N N . ASP B 1 119 ? -10.18 -21.281 -3.213 1 98.19 119 ASP B N 1
ATOM 2201 C CA . ASP B 1 119 ? -11.156 -22.062 -3.959 1 98.19 119 ASP B CA 1
ATOM 2202 C C . ASP B 1 119 ? -11.117 -21.719 -5.445 1 98.19 119 ASP B C 1
ATOM 2204 O O . ASP B 1 119 ? -11.016 -20.547 -5.812 1 98.19 119 ASP B O 1
ATOM 2208 N N . ILE B 1 120 ? -11.156 -22.797 -6.258 1 98.44 120 ILE B N 1
ATOM 2209 C CA . ILE B 1 120 ? -11.289 -22.641 -7.703 1 98.44 120 ILE B CA 1
ATOM 2210 C C . ILE B 1 120 ? -12.547 -23.359 -8.188 1 98.44 120 ILE B C 1
ATOM 2212 O O . ILE B 1 120 ? -12.641 -24.578 -8.07 1 98.44 120 ILE B O 1
ATOM 2216 N N . ASN B 1 121 ? -13.469 -22.562 -8.672 1 96.25 121 ASN B N 1
ATOM 2217 C CA . ASN B 1 121 ? -14.75 -23.125 -9.109 1 96.25 121 ASN B CA 1
ATOM 2218 C C . ASN B 1 121 ? -15.398 -23.953 -8.016 1 96.25 121 ASN B C 1
ATOM 2220 O O . ASN B 1 121 ? -15.844 -25.078 -8.273 1 96.25 121 ASN B O 1
ATOM 2224 N N . GLY B 1 122 ? -15.281 -23.438 -6.898 1 94.38 122 GLY B N 1
ATOM 2225 C CA . GLY B 1 122 ? -15.945 -24.078 -5.773 1 94.38 122 GLY B CA 1
ATOM 2226 C C . GLY B 1 122 ? -15.133 -25.203 -5.164 1 94.38 122 GLY B C 1
ATOM 2227 O O . GLY B 1 122 ? -15.531 -25.797 -4.152 1 94.38 122 GLY B O 1
ATOM 2228 N N . VAL B 1 123 ? -14.055 -25.594 -5.746 1 96.31 123 VAL B N 1
ATOM 2229 C CA . VAL B 1 123 ? -13.188 -26.625 -5.188 1 96.31 123 VAL B CA 1
ATOM 2230 C C . VAL B 1 123 ? -12.188 -25.984 -4.223 1 96.31 123 VAL B C 1
ATOM 2232 O O . VAL B 1 123 ? -11.352 -25.172 -4.629 1 96.31 123 VAL B O 1
ATOM 2235 N N . PRO B 1 124 ? -12.234 -26.375 -3.012 1 97.06 124 PRO B N 1
ATOM 2236 C CA . PRO B 1 124 ? -11.344 -25.766 -2.021 1 97.06 124 PRO B CA 1
ATOM 2237 C C . PRO B 1 124 ? -9.93 -26.328 -2.076 1 97.06 124 PRO B C 1
ATOM 2239 O O . PRO B 1 124 ? -9.703 -27.406 -2.658 1 97.06 124 PRO B O 1
ATOM 2242 N N . GLY B 1 125 ? -9.008 -25.641 -1.497 1 97.56 125 GLY B N 1
ATOM 2243 C CA . GLY B 1 125 ? -7.664 -26.141 -1.248 1 97.56 125 GLY B CA 1
ATOM 2244 C C . GLY B 1 125 ? -6.793 -26.141 -2.488 1 97.56 125 GLY B C 1
ATOM 2245 O O . GLY B 1 125 ? -5.828 -26.906 -2.574 1 97.56 125 GLY B O 1
ATOM 2246 N N . CYS B 1 126 ? -7.188 -25.359 -3.484 1 98.81 126 CYS B N 1
ATOM 2247 C CA . CYS B 1 126 ? -6.379 -25.266 -4.695 1 98.81 126 CYS B CA 1
ATOM 2248 C C . CYS B 1 126 ? -5.203 -24.312 -4.5 1 98.81 126 CYS B C 1
ATOM 2250 O O . CYS B 1 126 ? -5.359 -23.234 -3.926 1 98.81 126 CYS B O 1
ATOM 2252 N N . LYS B 1 127 ? -3.988 -24.781 -4.922 1 98.75 127 LYS B N 1
ATOM 2253 C CA . LYS B 1 127 ? -2.809 -23.922 -4.891 1 98.75 127 LYS B CA 1
ATOM 2254 C C . LYS B 1 127 ? -2.828 -22.906 -6.039 1 98.75 127 LYS B C 1
ATOM 2256 O O . LYS B 1 127 ? -2.715 -23.297 -7.207 1 98.75 127 LYS B O 1
ATOM 2261 N N . LEU B 1 128 ? -2.922 -21.656 -5.711 1 98.88 128 LEU B N 1
ATOM 2262 C CA . LEU B 1 128 ? -2.895 -20.594 -6.711 1 98.88 128 LEU B CA 1
ATOM 2263 C C . LEU B 1 128 ? -1.479 -20.375 -7.238 1 98.88 128 LEU B C 1
ATOM 2265 O O . LEU B 1 128 ? -0.539 -20.219 -6.457 1 98.88 128 LEU B O 1
ATOM 2269 N N . ASN B 1 129 ? -1.335 -20.344 -8.57 1 98.75 129 ASN B N 1
ATOM 2270 C CA . ASN B 1 129 ? -0.019 -20.156 -9.172 1 98.75 129 ASN B CA 1
ATOM 2271 C C . ASN B 1 129 ? 0.11 -18.781 -9.812 1 98.75 129 ASN B C 1
ATOM 2273 O O . ASN B 1 129 ? 1.114 -18.094 -9.625 1 98.75 129 ASN B O 1
ATOM 2277 N N . ARG B 1 130 ? -0.853 -18.406 -10.586 1 98.75 130 ARG B N 1
ATOM 2278 C CA . ARG B 1 130 ? -0.796 -17.125 -11.281 1 98.75 130 ARG B CA 1
ATOM 2279 C C . ARG B 1 130 ? -2.193 -16.656 -11.656 1 98.75 130 ARG B C 1
ATOM 2281 O O . ARG B 1 130 ? -3.125 -17.453 -11.758 1 98.75 130 ARG B O 1
ATOM 2288 N N . VAL B 1 131 ? -2.273 -15.367 -11.781 1 98.56 131 VAL B N 1
ATOM 2289 C CA . VAL B 1 131 ? -3.459 -14.68 -12.281 1 98.56 131 VAL B CA 1
ATOM 2290 C C . VAL B 1 131 ? -3.117 -13.93 -13.57 1 98.56 131 VAL B C 1
ATOM 2292 O O . VAL B 1 131 ? -2.098 -13.242 -13.641 1 98.56 131 VAL B O 1
ATOM 2295 N N . PHE B 1 132 ? -3.945 -14.148 -14.617 1 98.5 132 PHE B N 1
ATOM 2296 C CA . PHE B 1 132 ? -3.791 -13.406 -15.859 1 98.5 132 PHE B CA 1
ATOM 2297 C C . PHE B 1 132 ? -4.941 -12.43 -16.047 1 98.5 132 PHE B C 1
ATOM 2299 O O . PHE B 1 132 ? -6.109 -12.82 -16.031 1 98.5 132 PHE B O 1
ATOM 2306 N N . VAL B 1 133 ? -4.566 -11.18 -16.25 1 97.5 133 VAL B N 1
ATOM 2307 C CA . VAL B 1 133 ? -5.582 -10.141 -16.422 1 97.5 133 VAL B CA 1
ATOM 2308 C C . VAL B 1 133 ? -5.609 -9.68 -17.875 1 97.5 133 VAL B C 1
ATOM 2310 O O . VAL B 1 133 ? -4.594 -9.227 -18.406 1 97.5 133 VAL B O 1
ATOM 2313 N N . THR B 1 134 ? -6.734 -9.797 -18.5 1 97 134 THR B N 1
ATOM 2314 C CA . THR B 1 134 ? -6.965 -9.227 -19.828 1 97 134 THR B CA 1
ATOM 2315 C C . THR B 1 134 ? -7.723 -7.91 -19.719 1 97 134 THR B C 1
ATOM 2317 O O . THR B 1 134 ? -8.836 -7.867 -19.188 1 97 134 THR B O 1
ATOM 2320 N N . SER B 1 135 ? -7 -6.895 -20.266 1 95.25 135 SER B N 1
ATOM 2321 C CA . SER B 1 135 ? -7.633 -5.578 -20.188 1 95.25 135 SER B CA 1
ATOM 2322 C C . SER B 1 135 ? -7.535 -4.84 -21.516 1 95.25 135 SER B C 1
ATOM 2324 O O . SER B 1 135 ? -6.711 -5.184 -22.359 1 95.25 135 SER B O 1
ATOM 2326 N N . THR B 1 136 ? -8.398 -3.926 -21.719 1 93.12 136 THR B N 1
ATOM 2327 C CA . THR B 1 136 ? -8.367 -2.947 -22.797 1 93.12 136 THR B CA 1
ATOM 2328 C C . THR B 1 136 ? -8.227 -1.532 -22.25 1 93.12 136 THR B C 1
ATOM 2330 O O . THR B 1 136 ? -8.391 -1.312 -21.047 1 93.12 136 THR B O 1
ATOM 2333 N N . THR B 1 137 ? -7.562 -0.667 -23.109 1 86.75 137 THR B N 1
ATOM 2334 C CA . THR B 1 137 ? -7.469 0.732 -22.703 1 86.75 137 THR B CA 1
ATOM 2335 C C . THR B 1 137 ? -8.414 1.599 -23.531 1 86.75 137 THR B C 1
ATOM 2337 O O . THR B 1 137 ? -8.391 1.558 -24.75 1 86.75 137 THR B O 1
ATOM 2340 N N . SER B 1 138 ? -9.484 2.123 -22.781 1 81.94 138 SER B N 1
ATOM 2341 C CA . SER B 1 138 ? -10.383 3.092 -23.406 1 81.94 138 SER B CA 1
ATOM 2342 C C . SER B 1 138 ? -10.25 4.465 -22.75 1 81.94 138 SER B C 1
ATOM 2344 O O . SER B 1 138 ? -10.273 4.578 -21.531 1 81.94 138 SER B O 1
ATOM 2346 N N . TRP B 1 139 ? -10.016 5.645 -23.688 1 78.25 139 TRP B N 1
ATOM 2347 C CA . TRP B 1 139 ? -9.891 7.031 -23.25 1 78.25 139 TRP B CA 1
ATOM 2348 C C . TRP B 1 139 ? -8.797 7.168 -22.188 1 78.25 139 TRP B C 1
ATOM 2350 O O . TRP B 1 139 ? -8.945 7.926 -21.234 1 78.25 139 TRP B O 1
ATOM 2360 N N . GLY B 1 140 ? -7.887 6.289 -22.062 1 76.75 140 GLY B N 1
ATOM 2361 C CA . GLY B 1 140 ? -6.727 6.383 -21.188 1 76.75 140 GLY B CA 1
ATOM 2362 C C . GLY B 1 140 ? -6.867 5.562 -19.922 1 76.75 140 GLY B C 1
ATOM 2363 O O . GLY B 1 140 ? -5.945 5.504 -19.109 1 76.75 140 GLY B O 1
ATOM 2364 N N . LEU B 1 141 ? -7.996 4.988 -19.672 1 75.44 141 LEU B N 1
ATOM 2365 C CA . LEU B 1 141 ? -8.211 4.176 -18.469 1 75.44 141 LEU B CA 1
ATOM 2366 C C . LEU B 1 141 ? -8.289 2.695 -18.844 1 75.44 141 LEU B C 1
ATOM 2368 O O . LEU B 1 141 ? -8.898 2.33 -19.844 1 75.44 141 LEU B O 1
ATOM 2372 N N . PRO B 1 142 ? -7.512 1.976 -18.109 1 82.19 142 PRO B N 1
ATOM 2373 C CA . PRO B 1 142 ? -7.633 0.539 -18.359 1 82.19 142 PRO B CA 1
ATOM 2374 C C . PRO B 1 142 ? -8.969 -0.034 -17.906 1 82.19 142 PRO B C 1
ATOM 2376 O O . PRO B 1 142 ? -9.508 0.394 -16.875 1 82.19 142 PRO B O 1
ATOM 2379 N N . LYS B 1 143 ? -9.617 -0.885 -18.766 1 87.06 143 LYS B N 1
ATOM 2380 C CA . LYS B 1 143 ? -10.797 -1.673 -18.422 1 87.06 143 LYS B CA 1
ATOM 2381 C C . LYS B 1 143 ? -10.5 -3.168 -18.469 1 87.06 143 LYS B C 1
ATOM 2383 O O . LYS B 1 143 ? -10.078 -3.689 -19.5 1 87.06 143 LYS B O 1
ATOM 2388 N N . VAL B 1 144 ? -10.781 -3.873 -17.328 1 92.44 144 VAL B N 1
ATOM 2389 C CA . VAL B 1 144 ? -10.539 -5.309 -17.266 1 92.44 144 VAL B CA 1
ATOM 2390 C C . VAL B 1 144 ? -11.633 -6.059 -18.016 1 92.44 144 VAL B C 1
ATOM 2392 O O . VAL B 1 144 ? -12.82 -5.871 -17.75 1 92.44 144 VAL B O 1
ATOM 2395 N N . GLN B 1 145 ? -11.258 -6.855 -19 1 95.19 145 GLN B N 1
ATOM 2396 C CA . GLN B 1 145 ? -12.188 -7.703 -19.734 1 95.19 145 GLN B CA 1
ATOM 2397 C C . GLN B 1 145 ? -12.461 -9 -18.969 1 95.19 145 GLN B C 1
ATOM 2399 O O . GLN B 1 145 ? -13.617 -9.359 -18.75 1 95.19 145 GLN B O 1
ATOM 2404 N N . HIS B 1 146 ? -11.492 -9.703 -18.594 1 96.56 146 HIS B N 1
ATOM 2405 C CA . HIS B 1 146 ? -11.648 -10.883 -17.766 1 96.56 146 HIS B CA 1
ATOM 2406 C C . HIS B 1 146 ? -10.359 -11.203 -17.016 1 96.56 146 HIS B C 1
ATOM 2408 O O . HIS B 1 146 ? -9.297 -10.656 -17.328 1 96.56 146 HIS B O 1
ATOM 2414 N N . ILE B 1 147 ? -10.523 -12.016 -16.016 1 97.06 147 ILE B N 1
ATOM 2415 C CA . ILE B 1 147 ? -9.438 -12.508 -15.18 1 97.06 147 ILE B CA 1
ATOM 2416 C C . ILE B 1 147 ? -9.43 -14.031 -15.172 1 97.06 147 ILE B C 1
ATOM 2418 O O . ILE B 1 147 ? -10.492 -14.664 -15.086 1 97.06 147 ILE B O 1
ATOM 2422 N N . GLU B 1 148 ? -8.219 -14.633 -15.32 1 98.25 148 GLU B N 1
ATOM 2423 C CA . GLU B 1 148 ? -8.07 -16.078 -15.203 1 98.25 148 GLU B CA 1
ATOM 2424 C C . GLU B 1 148 ? -7.137 -16.438 -14.047 1 98.25 148 GLU B C 1
ATOM 2426 O O . GLU B 1 148 ? -6.02 -15.922 -13.961 1 98.25 148 GLU B O 1
ATOM 2431 N N . MET B 1 149 ? -7.629 -17.312 -13.25 1 98.31 149 MET B N 1
ATOM 2432 C CA . MET B 1 149 ? -6.824 -17.859 -12.156 1 98.31 149 MET B CA 1
ATOM 2433 C C . MET B 1 149 ? -6.352 -19.266 -12.477 1 98.31 149 MET B C 1
ATOM 2435 O O . MET B 1 149 ? -7.164 -20.172 -12.672 1 98.31 149 MET B O 1
ATOM 2439 N N . PHE B 1 150 ? -5.031 -19.422 -12.5 1 98.81 150 PHE B N 1
ATOM 2440 C CA . PHE B 1 150 ? -4.41 -20.719 -12.758 1 98.81 150 PHE B CA 1
ATOM 2441 C C . PHE B 1 150 ? -3.912 -21.359 -11.469 1 98.81 150 PHE B C 1
ATOM 2443 O O . PHE B 1 150 ? -3.145 -20.734 -10.727 1 98.81 150 PHE B O 1
ATOM 2450 N N . ALA B 1 151 ? -4.383 -22.625 -11.266 1 98.88 151 ALA B N 1
ATOM 2451 C CA . ALA B 1 151 ? -4.102 -23.266 -9.984 1 98.88 151 ALA B CA 1
ATOM 2452 C C . ALA B 1 151 ? -3.891 -24.766 -10.156 1 98.88 151 ALA B C 1
ATOM 2454 O O . ALA B 1 151 ? -3.992 -25.281 -11.273 1 98.88 151 ALA B O 1
ATOM 2455 N N . THR B 1 152 ? -3.434 -25.406 -9.07 1 98.69 152 THR B N 1
ATOM 2456 C CA . THR B 1 152 ? -3.342 -26.859 -8.938 1 98.69 152 THR B CA 1
ATOM 2457 C C . THR B 1 152 ? -4.266 -27.359 -7.836 1 98.69 152 THR B C 1
ATOM 2459 O O . THR B 1 152 ? -4.184 -26.906 -6.695 1 98.69 152 THR B O 1
ATOM 2462 N N . ASP B 1 153 ? -5.145 -28.281 -8.195 1 98.12 153 ASP B N 1
ATOM 2463 C CA . ASP B 1 153 ? -6.07 -28.766 -7.18 1 98.12 153 ASP B CA 1
ATOM 2464 C C . ASP B 1 153 ? -5.402 -29.797 -6.277 1 98.12 153 ASP B C 1
ATOM 2466 O O . ASP B 1 153 ? -4.242 -30.156 -6.488 1 98.12 153 ASP B O 1
ATOM 2470 N N . PRO B 1 154 ? -6.098 -30.281 -5.262 1 96.56 154 PRO B N 1
ATOM 2471 C CA . PRO B 1 154 ? -5.473 -31.188 -4.297 1 96.56 154 PRO B CA 1
ATOM 2472 C C . PRO B 1 154 ? -5.023 -32.5 -4.926 1 96.56 154 PRO B C 1
ATOM 2474 O O . PRO B 1 154 ? -4.117 -33.156 -4.41 1 96.56 154 PRO B O 1
ATOM 2477 N N . SER B 1 155 ? -5.586 -32.875 -5.969 1 96.88 155 SER B N 1
ATOM 2478 C CA . SER B 1 155 ? -5.188 -34.125 -6.648 1 96.88 155 SER B CA 1
ATOM 2479 C C . SER B 1 155 ? -3.914 -33.906 -7.465 1 96.88 155 SER B C 1
ATOM 2481 O O . SER B 1 155 ? -3.299 -34.875 -7.914 1 96.88 155 SER B O 1
ATOM 2483 N N . GLY B 1 156 ? -3.539 -32.688 -7.66 1 96.88 156 GLY B N 1
ATOM 2484 C CA . GLY B 1 156 ? -2.363 -32.375 -8.453 1 96.88 156 GLY B CA 1
ATOM 2485 C C . GLY B 1 156 ? -2.697 -31.938 -9.867 1 96.88 156 GLY B C 1
ATOM 2486 O O . GLY B 1 156 ? -1.808 -31.562 -10.641 1 96.88 156 GLY B O 1
ATOM 2487 N N . ALA B 1 157 ? -3.955 -31.875 -10.141 1 97.81 157 ALA B N 1
ATOM 2488 C CA . ALA B 1 157 ? -4.379 -31.5 -11.484 1 97.81 157 ALA B CA 1
ATOM 2489 C C . ALA B 1 157 ? -4.398 -29.984 -11.664 1 97.81 157 ALA B C 1
ATOM 2491 O O . ALA B 1 157 ? -4.785 -29.25 -10.75 1 97.81 157 ALA B O 1
ATOM 2492 N N . ALA B 1 158 ? -4.004 -29.594 -12.906 1 98.25 158 ALA B N 1
ATOM 2493 C CA . ALA B 1 158 ? -4.141 -28.188 -13.258 1 98.25 158 ALA B CA 1
ATOM 2494 C C . ALA B 1 158 ? -5.609 -27.797 -13.414 1 98.25 158 ALA B C 1
ATOM 2496 O O . ALA B 1 158 ? -6.387 -28.531 -14.031 1 98.25 158 ALA B O 1
ATOM 2497 N N . VAL B 1 159 ? -6.008 -26.656 -12.812 1 98.56 159 VAL B N 1
ATOM 2498 C CA . VAL B 1 159 ? -7.363 -26.125 -12.93 1 98.56 159 VAL B CA 1
ATOM 2499 C C . VAL B 1 159 ? -7.316 -24.625 -13.203 1 98.56 159 VAL B C 1
ATOM 2501 O O . VAL B 1 159 ? -6.34 -23.953 -12.859 1 98.56 159 VAL B O 1
ATOM 2504 N N . VAL B 1 160 ? -8.367 -24.141 -13.875 1 98.5 160 VAL B N 1
ATOM 2505 C CA . VAL B 1 160 ? -8.453 -22.734 -14.219 1 98.5 160 VAL B CA 1
ATOM 2506 C C . VAL B 1 160 ? -9.859 -22.219 -13.953 1 98.5 160 VAL B C 1
ATOM 2508 O O . VAL B 1 160 ? -10.844 -22.906 -14.203 1 98.5 160 VAL B O 1
ATOM 2511 N N . GLU B 1 161 ? -9.914 -21.047 -13.359 1 98.31 161 GLU B N 1
ATOM 2512 C CA . GLU B 1 161 ? -11.18 -20.328 -13.195 1 98.31 161 GLU B CA 1
ATOM 2513 C C . GLU B 1 161 ? -11.141 -18.984 -13.906 1 98.31 161 GLU B C 1
ATOM 2515 O O . GLU B 1 161 ? -10.18 -18.234 -13.766 1 98.31 161 GLU B O 1
ATOM 2520 N N . LYS B 1 162 ? -12.172 -18.688 -14.719 1 96.81 162 LYS B N 1
ATOM 2521 C CA . LYS B 1 162 ? -12.289 -17.406 -15.422 1 96.81 162 LYS B CA 1
ATOM 2522 C C . LYS B 1 162 ? -13.406 -16.547 -14.828 1 96.81 162 LYS B C 1
ATOM 2524 O O . LYS B 1 162 ? -14.492 -17.047 -14.547 1 96.81 162 LYS B O 1
ATOM 2529 N N . LYS B 1 163 ? -13.016 -15.32 -14.547 1 94.88 163 LYS B N 1
ATOM 2530 C CA . LYS B 1 163 ? -13.984 -14.359 -14.016 1 94.88 163 LYS B CA 1
ATOM 2531 C C . LYS B 1 163 ? -14.109 -13.148 -14.938 1 94.88 163 LYS B C 1
ATOM 2533 O O . LYS B 1 163 ? -13.109 -12.625 -15.422 1 94.88 163 LYS B O 1
ATOM 2538 N N . ILE B 1 164 ? -15.352 -12.75 -15.148 1 91.81 164 ILE B N 1
ATOM 2539 C CA . ILE B 1 164 ? -15.664 -11.523 -15.867 1 91.81 164 ILE B CA 1
ATOM 2540 C C . ILE B 1 164 ? -16.203 -10.477 -14.891 1 91.81 164 ILE B C 1
ATOM 2542 O O . ILE B 1 164 ? -17.188 -10.727 -14.188 1 91.81 164 ILE B O 1
ATOM 2546 N N . PRO B 1 165 ? -15.391 -9.43 -14.766 1 82.56 165 PRO B N 1
ATOM 2547 C CA . PRO B 1 165 ? -15.828 -8.422 -13.805 1 82.56 165 PRO B CA 1
ATOM 2548 C C . PRO B 1 165 ? -17.266 -7.98 -14.023 1 82.56 165 PRO B C 1
ATOM 2550 O O . PRO B 1 165 ? -17.766 -7.996 -15.156 1 82.56 165 PRO B O 1
#

Radius of gyration: 21.53 Å; Cα contacts (8 Å, |Δi|>4): 798; chains: 2; bounding box: 38×67×49 Å

pLDDT: mean 94.64, std 5.12, range [74.94, 98.88]

Secondary structure (DSSP, 8-state):
---TTSTTS--HHHHHHHT-TTEEEEEEESS-S-EEEEEE-EETTEE-SSS-EEEEEEETTSSS-EEEEPPHHIIIIIS-EEEEE-TTSTT-EEEEETT-TT--EEEEEETTEEEEEEEETTEEEEEEEEEEEEEEEETTEEEEEEEEEEEE-TTS-EEEEEE--/---TTSTTS--HHHHHHHT-TTEEEEEEESS-S-EEEEEE-EETTEE-SSS-EEEEEEETTSSS-EEEEPPHHIIIIIS-EEEEE-TTSTT-EEEEETT-TT--EEEEEETTEEEEEEEETTEEEEEEEEEEEEEEEETTEEEEEEEEEEEE-TTS-EEEEEE--

Organism: Aphanomyces astaci (NCBI:txid112090)